Protein AF-A0A8M1KQC7-F1 (afdb_monomer_lite)

Radius of gyration: 24.07 Å; chains: 1; bounding box: 41×81×58 Å

Sequence (284 aa):
MQDDYISLISNKGDGKELQTRCVYSGYPFKQWLVCKESAVELKRTDVTHQYLSFVYDRCQHTGLLLSHSEEEGALLSVFTIQKDGLSNKTKSSSRRMLFRPNGIFLGDNHVILYGAEVWSSSDRGFTFRQIFSLQGEVVTDVLSCNYNAMLVLLTDQGSIYLMKTGLERFARLNETLNSKTFLLFDHMGILMAVELDSTKPSSLRYRIISVNKLIQEHDIAFKRSIALQYYTTEYVLLHEFVPDIEVSSSFRFHPHHVGKIFSLRRHPGASPCSLKDRRACAGK

Foldseek 3Di:
DDWDKDKDWDWDDDDQVTDIWMWMATPVRPDIATLDDDPVVVVVDPFDWGWQEWDADPVQQKIWTWIATQVQGIKIWIFHADPRYTDPDIQIAPDGDNDHFNYWDDDPQWIWTWWQWIWIDSHRHNYIDTLDGHDPWTFNDWDADPQQQKIWTAIPQQWIKIDHPPDSFIWTFQDGDDNQWDWDADPNRFIKIKGQDPVHNPDIDIDTDPCVVGTDPRDPDAPADWDWADPDPFWIFTDHDDDPVPDPDDDPDDPVNRDDTDGDDPDVPDDDPDPPDPDDDDDD

Structure (mmCIF, N/CA/C/O backbone):
data_AF-A0A8M1KQC7-F1
#
_entry.id   AF-A0A8M1KQC7-F1
#
loop_
_atom_site.group_PDB
_atom_site.id
_atom_site.type_symbol
_atom_site.label_atom_id
_atom_site.label_alt_id
_atom_site.label_comp_id
_atom_site.label_asym_id
_atom_site.label_entity_id
_atom_site.label_seq_id
_atom_site.pdbx_PDB_ins_code
_atom_site.Cartn_x
_atom_site.Cartn_y
_atom_site.Cartn_z
_atom_site.occupancy
_atom_site.B_iso_or_equiv
_atom_site.auth_seq_id
_atom_site.auth_comp_id
_atom_site.auth_asym_id
_atom_site.auth_atom_id
_atom_site.pdbx_PDB_model_num
ATOM 1 N N . MET A 1 1 ? 24.278 1.384 -0.085 1.00 43.41 1 MET A N 1
ATOM 2 C CA . MET A 1 1 ? 23.529 2.266 0.830 1.00 43.41 1 MET A CA 1
ATOM 3 C C . MET A 1 1 ? 22.108 2.377 0.307 1.00 43.41 1 MET A C 1
ATOM 5 O O . MET A 1 1 ? 21.908 2.392 -0.906 1.00 43.41 1 MET A O 1
ATOM 9 N N . GLN A 1 2 ? 21.133 2.266 1.200 1.00 52.88 2 GLN A N 1
ATOM 10 C CA . GLN A 1 2 ? 19.715 2.399 0.898 1.00 52.88 2 GLN A CA 1
ATOM 11 C C . GLN A 1 2 ? 19.387 3.859 1.194 1.00 52.88 2 GLN A C 1
ATOM 13 O O . GLN A 1 2 ? 19.419 4.258 2.350 1.00 52.88 2 GLN A O 1
ATOM 18 N N . ASP A 1 3 ? 19.247 4.674 0.151 1.00 66.81 3 ASP A N 1
ATOM 19 C CA . ASP A 1 3 ? 18.869 6.071 0.332 1.00 66.81 3 ASP A CA 1
ATOM 20 C C . ASP A 1 3 ? 17.367 6.106 0.612 1.00 66.81 3 ASP A C 1
ATOM 22 O O . ASP A 1 3 ? 16.571 5.649 -0.214 1.00 66.81 3 ASP A O 1
ATOM 26 N N . ASP A 1 4 ? 16.996 6.589 1.793 1.00 80.88 4 ASP A N 1
ATOM 27 C CA . ASP A 1 4 ? 15.601 6.728 2.198 1.00 80.88 4 ASP A CA 1
ATOM 28 C C . ASP A 1 4 ? 14.952 7.905 1.470 1.00 80.88 4 ASP A C 1
ATOM 30 O O . ASP A 1 4 ? 15.592 8.925 1.215 1.00 80.88 4 ASP A O 1
ATOM 34 N N . TYR A 1 5 ? 13.666 7.791 1.156 1.00 88.50 5 TYR A N 1
ATOM 35 C CA . TYR A 1 5 ? 12.891 8.873 0.555 1.00 88.50 5 TYR A CA 1
ATOM 36 C C . TYR A 1 5 ? 11.675 9.170 1.416 1.00 88.50 5 TYR A C 1
ATOM 38 O O . TYR A 1 5 ? 11.033 8.264 1.941 1.00 88.50 5 TYR A O 1
ATOM 46 N N . ILE A 1 6 ? 11.346 10.452 1.527 1.00 91.06 6 ILE A N 1
ATOM 47 C CA . ILE A 1 6 ? 10.145 10.927 2.203 1.00 91.06 6 ILE A CA 1
ATOM 48 C C . ILE A 1 6 ? 9.332 11.789 1.249 1.00 91.06 6 ILE A C 1
ATOM 50 O O . ILE A 1 6 ? 9.884 12.568 0.470 1.00 91.06 6 ILE A O 1
ATOM 54 N N . SER A 1 7 ? 8.013 11.671 1.338 1.00 92.19 7 SER A N 1
ATOM 55 C CA . SER A 1 7 ? 7.069 12.572 0.687 1.00 92.19 7 SER A CA 1
ATOM 56 C C . SER A 1 7 ? 6.153 13.213 1.717 1.00 92.19 7 SER A C 1
ATOM 58 O O . SER A 1 7 ? 5.721 12.550 2.658 1.00 92.19 7 SER A O 1
ATOM 60 N N . LEU A 1 8 ? 5.814 14.478 1.508 1.00 91.75 8 LEU A N 1
ATOM 61 C CA . LEU A 1 8 ? 4.857 15.226 2.309 1.00 91.75 8 LEU A CA 1
ATOM 62 C C . LEU A 1 8 ? 3.728 15.696 1.405 1.00 91.75 8 LEU A C 1
ATOM 64 O O . LEU A 1 8 ? 3.974 16.346 0.388 1.00 91.75 8 LEU A O 1
ATOM 68 N N . ILE A 1 9 ? 2.496 15.394 1.803 1.00 91.31 9 ILE A N 1
ATOM 69 C CA . ILE A 1 9 ? 1.286 15.795 1.090 1.00 91.31 9 ILE A CA 1
ATOM 70 C C . ILE A 1 9 ? 0.451 16.686 2.003 1.00 91.31 9 ILE A C 1
ATOM 72 O O . ILE A 1 9 ? 0.232 16.376 3.171 1.00 91.31 9 ILE A O 1
ATOM 76 N N . SER A 1 10 ? -0.024 17.803 1.460 1.00 89.12 10 SER A N 1
ATOM 77 C CA . SER A 1 10 ? -0.946 18.714 2.129 1.00 89.12 10 SER A CA 1
ATOM 78 C C . SER A 1 10 ? -2.154 18.941 1.236 1.00 89.12 10 SER A C 1
ATOM 80 O O . SER A 1 10 ? -2.010 19.376 0.095 1.00 89.12 10 SER A O 1
ATOM 82 N N . ASN A 1 11 ? -3.332 18.656 1.778 1.00 86.12 11 ASN A N 1
ATOM 83 C CA . ASN A 1 11 ? -4.622 18.937 1.165 1.00 86.12 11 ASN A CA 1
ATOM 84 C C . ASN A 1 11 ? -5.332 19.982 2.036 1.00 86.12 11 ASN A C 1
ATOM 86 O O . ASN A 1 11 ? -5.404 19.804 3.253 1.00 86.12 11 ASN A O 1
ATOM 90 N N . LYS A 1 12 ? -5.802 21.080 1.440 1.00 83.88 12 LYS A N 1
ATOM 91 C CA . LYS A 1 12 ? -6.539 22.151 2.127 1.00 83.88 12 LYS A CA 1
ATOM 92 C C . LYS A 1 12 ? -7.815 22.488 1.368 1.00 83.88 12 LYS A C 1
ATOM 94 O O . LYS A 1 12 ? -7.744 22.689 0.162 1.00 83.88 12 LYS A O 1
ATOM 99 N N . GLY A 1 13 ? -8.922 22.645 2.089 1.00 79.50 13 GLY A N 1
ATOM 100 C CA . GLY A 1 13 ? -10.235 22.896 1.489 1.00 79.50 13 GLY A CA 1
ATOM 101 C C . GLY A 1 13 ? -10.852 21.636 0.884 1.00 79.50 13 GLY A C 1
ATOM 102 O O . GLY A 1 13 ? -10.199 20.595 0.832 1.00 79.50 13 GLY A O 1
ATOM 103 N N . ASP A 1 14 ? -12.089 21.767 0.406 1.00 70.25 14 ASP A N 1
ATOM 104 C CA . ASP A 1 14 ? -12.901 20.663 -0.111 1.00 70.25 14 ASP A CA 1
ATOM 105 C C . ASP A 1 14 ? -13.503 21.010 -1.486 1.00 70.25 14 ASP A C 1
ATOM 107 O O . ASP A 1 14 ? -13.700 22.179 -1.837 1.00 70.25 14 ASP A O 1
ATOM 111 N N . GLY A 1 15 ? -13.804 19.983 -2.286 1.00 70.25 15 GLY A N 1
ATOM 112 C CA . GLY A 1 15 ? -14.456 20.136 -3.589 1.00 70.25 15 GLY A CA 1
ATOM 113 C C . GLY A 1 15 ? -13.677 21.036 -4.556 1.00 70.25 15 GLY A C 1
ATOM 114 O O . GLY A 1 15 ? -12.533 20.748 -4.901 1.00 70.25 15 GLY A O 1
ATOM 115 N N . LYS A 1 16 ? -14.303 22.131 -5.007 1.00 67.75 16 LYS A N 1
ATOM 116 C CA . LYS A 1 16 ? -13.717 23.078 -5.977 1.00 67.75 16 LYS A CA 1
ATOM 117 C C . LYS A 1 16 ? -12.671 24.024 -5.377 1.00 67.75 16 LYS A C 1
ATOM 119 O O . LYS A 1 16 ? -11.920 24.637 -6.127 1.00 67.75 16 LYS A O 1
ATOM 124 N N . GLU A 1 17 ? -12.608 24.146 -4.051 1.00 71.00 17 GLU A N 1
ATOM 125 C CA . GLU A 1 17 ? -11.602 24.965 -3.356 1.00 71.00 17 GLU A CA 1
ATOM 126 C C . GLU A 1 17 ? -10.382 24.145 -2.908 1.00 71.00 17 GLU A C 1
ATOM 128 O O . GLU A 1 17 ? -9.486 24.667 -2.240 1.00 71.00 17 GLU A O 1
ATOM 133 N N . LEU A 1 18 ? -10.331 22.863 -3.283 1.00 77.56 18 LEU A N 1
ATOM 134 C CA . LEU A 1 18 ? -9.266 21.953 -2.896 1.00 77.56 18 LEU A CA 1
ATOM 135 C C . LEU A 1 18 ? -7.907 22.420 -3.439 1.00 77.56 18 LEU A C 1
ATOM 137 O O . LEU A 1 18 ? -7.643 22.439 -4.642 1.00 77.56 18 LEU A O 1
ATOM 141 N N . GLN A 1 19 ? -7.001 22.739 -2.521 1.00 80.06 19 GLN A N 1
ATOM 142 C CA . GLN A 1 19 ? -5.600 23.011 -2.796 1.00 80.06 19 GLN A CA 1
ATOM 143 C C . GLN A 1 19 ? -4.742 21.856 -2.308 1.00 80.06 19 GLN A C 1
ATOM 145 O O . GLN A 1 19 ? -4.598 21.620 -1.106 1.00 80.06 19 GLN A O 1
ATOM 150 N N . THR A 1 20 ? -4.097 21.187 -3.255 1.00 83.19 20 THR A N 1
ATOM 151 C CA . THR A 1 20 ? -3.212 20.068 -2.967 1.00 83.19 20 THR A CA 1
ATOM 152 C C . THR A 1 20 ? -1.763 20.407 -3.298 1.00 83.19 20 THR A C 1
ATOM 154 O O . THR A 1 20 ? -1.445 20.938 -4.363 1.00 83.19 20 THR A O 1
ATOM 157 N N . ARG A 1 21 ? -0.853 20.063 -2.384 1.00 87.50 21 ARG A N 1
ATOM 158 C CA . ARG A 1 21 ? 0.598 20.173 -2.556 1.00 87.50 21 ARG A CA 1
ATOM 159 C C . ARG A 1 21 ? 1.258 18.855 -2.195 1.00 87.50 21 ARG A C 1
ATOM 161 O O . ARG A 1 21 ? 0.874 18.224 -1.217 1.00 87.50 21 ARG A O 1
ATOM 168 N N . CYS A 1 22 ? 2.274 18.474 -2.958 1.00 89.69 22 CYS A N 1
ATOM 169 C CA . CYS A 1 22 ? 3.137 17.352 -2.618 1.00 89.69 22 CYS A CA 1
ATOM 170 C C . CYS A 1 22 ? 4.586 17.717 -2.896 1.00 89.69 22 CYS A C 1
ATOM 172 O O . CYS A 1 22 ? 4.899 18.253 -3.963 1.00 89.69 22 CYS A O 1
ATOM 174 N N . VAL A 1 23 ? 5.452 17.405 -1.939 1.00 91.88 23 VAL A N 1
ATOM 175 C CA . VAL A 1 23 ? 6.903 17.494 -2.086 1.00 91.88 23 VAL A CA 1
ATOM 176 C C . VAL A 1 23 ? 7.555 16.191 -1.649 1.00 91.88 23 VAL A C 1
ATOM 178 O O . VAL A 1 23 ? 7.028 15.499 -0.783 1.00 91.88 23 VAL A O 1
ATOM 181 N N . TYR A 1 24 ? 8.703 15.861 -2.224 1.00 92.06 24 TYR A N 1
ATOM 182 C CA . TYR A 1 24 ? 9.491 14.697 -1.851 1.00 92.06 24 TYR A CA 1
ATOM 183 C C . TYR A 1 24 ? 10.974 15.041 -1.758 1.00 92.06 24 TYR A C 1
ATOM 185 O O . TYR A 1 24 ? 11.446 16.018 -2.344 1.00 92.06 24 TYR A O 1
ATOM 193 N N . SER A 1 25 ? 11.710 14.243 -0.993 1.00 90.94 25 SER A N 1
ATOM 194 C CA . SER A 1 25 ? 13.148 14.395 -0.819 1.00 90.94 25 SER A CA 1
ATOM 195 C C . SER A 1 25 ? 13.799 13.045 -0.544 1.00 90.94 25 SER A C 1
ATOM 197 O O . SER A 1 25 ? 13.227 12.207 0.152 1.00 90.94 25 SER A O 1
ATOM 199 N N . GLY A 1 26 ? 14.990 12.838 -1.101 1.00 89.62 26 GLY A N 1
ATOM 200 C CA . GLY A 1 26 ? 15.841 11.691 -0.789 1.00 89.62 26 GLY A CA 1
ATOM 201 C C . GLY A 1 26 ? 16.871 12.046 0.276 1.00 89.62 26 GLY A C 1
ATOM 202 O O . GLY A 1 26 ? 17.298 13.201 0.366 1.00 89.62 26 GLY A O 1
ATOM 203 N N . TYR A 1 27 ? 17.291 11.063 1.068 1.00 86.88 27 TYR A N 1
ATOM 204 C CA . TYR A 1 27 ? 18.356 11.189 2.057 1.00 86.88 27 TYR A CA 1
ATOM 205 C C . TYR A 1 27 ? 19.606 11.811 1.407 1.00 86.88 27 TYR A C 1
ATOM 207 O O . TYR A 1 27 ? 19.981 11.415 0.302 1.00 86.88 27 TYR A O 1
ATOM 215 N N . PRO A 1 28 ? 20.268 12.801 2.036 1.00 91.31 28 PRO A N 1
ATOM 216 C CA . PRO A 1 28 ? 20.096 13.295 3.409 1.00 91.31 28 PRO A CA 1
ATOM 217 C C . PRO A 1 28 ? 19.067 14.433 3.568 1.00 91.31 28 PRO A C 1
ATOM 219 O O . PRO A 1 28 ? 19.218 15.286 4.438 1.00 91.31 28 PRO A O 1
ATOM 222 N N . PHE A 1 29 ? 18.043 14.487 2.718 1.00 91.19 29 PHE A N 1
ATOM 223 C CA . PHE A 1 29 ? 16.918 15.429 2.781 1.00 91.19 29 PHE A CA 1
ATOM 224 C C . PHE A 1 29 ? 17.298 16.909 2.618 1.00 91.19 29 PHE A C 1
ATOM 226 O O . PHE A 1 29 ? 16.699 17.804 3.214 1.00 91.19 29 PHE A O 1
ATOM 233 N N . LYS A 1 30 ? 18.321 17.179 1.798 1.00 89.56 30 LYS A N 1
ATOM 234 C CA . LYS A 1 30 ? 18.831 18.542 1.553 1.00 89.56 30 LYS A CA 1
ATOM 235 C C . LYS A 1 30 ? 18.057 19.310 0.484 1.00 89.56 30 LYS A C 1
ATOM 237 O O . LYS A 1 30 ? 18.063 20.536 0.502 1.00 89.56 30 LYS A O 1
ATOM 242 N N . GLN A 1 31 ? 17.422 18.606 -0.450 1.00 89.25 31 GLN A N 1
ATOM 243 C CA . GLN A 1 31 ? 16.714 19.205 -1.578 1.00 89.25 31 GLN A CA 1
ATOM 244 C C . GLN A 1 31 ? 15.297 18.649 -1.653 1.00 89.25 31 GLN A C 1
ATOM 246 O O . GLN A 1 31 ? 15.105 17.435 -1.702 1.00 89.25 31 GLN A O 1
ATOM 251 N N . TRP A 1 32 ? 14.316 19.546 -1.671 1.00 90.25 32 TRP A N 1
ATOM 252 C CA . TRP A 1 32 ? 12.902 19.205 -1.778 1.00 90.25 32 TRP A CA 1
ATOM 253 C C . TRP A 1 32 ? 12.410 19.488 -3.192 1.00 90.25 32 TRP A C 1
ATOM 255 O O . TRP A 1 32 ? 12.616 20.579 -3.720 1.00 90.25 32 TRP A O 1
ATOM 265 N N . LEU A 1 33 ? 11.765 18.494 -3.793 1.00 89.25 33 LEU A N 1
ATOM 266 C CA . LEU A 1 33 ? 11.240 18.530 -5.154 1.00 89.25 33 LEU A CA 1
ATOM 267 C C . LEU A 1 33 ? 9.717 18.405 -5.110 1.00 89.25 33 LEU A C 1
ATOM 269 O O . LEU A 1 33 ? 9.171 17.778 -4.207 1.00 89.25 33 LEU A O 1
ATOM 273 N N . VAL A 1 34 ? 9.010 18.995 -6.071 1.00 88.06 34 VAL A N 1
ATOM 274 C CA . VAL A 1 34 ? 7.540 18.913 -6.142 1.00 88.06 34 VAL A CA 1
ATOM 275 C C . VAL A 1 34 ? 7.135 17.594 -6.803 1.00 88.06 34 VAL A C 1
ATOM 277 O O . VAL A 1 34 ? 7.731 17.213 -7.806 1.00 88.06 34 VAL A O 1
ATOM 280 N N . CYS A 1 35 ? 6.111 16.908 -6.281 1.00 84.88 35 CYS A N 1
ATOM 281 C CA . CYS A 1 35 ? 5.653 15.605 -6.798 1.00 84.88 35 CYS A CA 1
ATOM 282 C C . CYS A 1 35 ? 4.809 15.680 -8.088 1.00 84.88 35 CYS A C 1
ATOM 284 O O . CYS A 1 35 ? 4.242 14.677 -8.517 1.00 84.88 35 CYS A O 1
ATOM 286 N N . LYS A 1 36 ? 4.680 16.867 -8.683 1.00 73.19 36 LYS A N 1
ATOM 287 C CA . LYS A 1 36 ? 4.040 17.107 -9.978 1.00 73.19 36 LYS A CA 1
ATOM 288 C C . LYS A 1 36 ? 4.610 18.393 -10.567 1.00 73.19 36 LYS A C 1
ATOM 290 O O . LYS A 1 36 ? 4.784 19.371 -9.839 1.00 73.19 36 LYS A O 1
ATOM 295 N N . GLU A 1 37 ? 4.897 18.401 -11.861 1.00 60.56 37 GLU A N 1
ATOM 296 C CA . GLU A 1 37 ? 5.401 19.592 -12.541 1.00 60.56 37 GLU A CA 1
ATOM 297 C C . GLU A 1 37 ? 4.236 20.535 -12.930 1.00 60.56 37 GLU A C 1
ATOM 299 O O . GLU A 1 37 ? 3.200 20.098 -13.419 1.00 60.56 37 GLU A O 1
ATOM 304 N N . SER A 1 38 ? 4.430 21.840 -12.693 1.00 45.88 38 SER A N 1
ATOM 305 C CA . SER A 1 38 ? 3.684 22.995 -13.228 1.00 45.88 38 SER A CA 1
ATOM 306 C C . SER A 1 38 ? 2.181 23.189 -12.907 1.00 45.88 38 SER A C 1
ATOM 308 O O . SER A 1 38 ? 1.295 22.406 -13.246 1.00 45.88 38 SER A O 1
ATOM 310 N N . ALA A 1 39 ? 1.863 24.390 -12.403 1.00 41.97 39 ALA A N 1
ATOM 311 C CA . ALA A 1 39 ? 0.508 24.947 -12.287 1.00 41.97 39 ALA A CA 1
ATOM 312 C C . ALA A 1 39 ? -0.261 25.050 -13.626 1.00 41.97 39 ALA A C 1
ATOM 314 O O . ALA A 1 39 ? -1.458 25.328 -13.622 1.00 41.97 39 ALA A O 1
ATOM 315 N N . VAL A 1 40 ? 0.404 24.840 -14.768 1.00 39.12 40 VAL A N 1
ATOM 316 C CA . VAL A 1 40 ? -0.206 24.868 -16.108 1.00 39.12 40 VAL A CA 1
ATOM 317 C C . VAL A 1 40 ? -0.964 23.572 -16.417 1.00 39.12 40 VAL A C 1
ATOM 319 O O . VAL A 1 40 ? -2.006 23.631 -17.062 1.00 39.12 40 VAL A O 1
ATOM 322 N N . GLU A 1 41 ? -0.521 22.415 -15.915 1.00 46.75 41 GLU A N 1
ATOM 323 C CA . GLU A 1 41 ? -1.275 21.157 -16.062 1.00 46.75 41 GLU A CA 1
ATOM 324 C C . GLU A 1 41 ? -2.416 21.040 -15.050 1.00 46.75 41 GLU A C 1
ATOM 326 O O . GLU A 1 41 ? -3.455 20.466 -15.361 1.00 46.75 41 GLU A O 1
ATOM 331 N N . LEU A 1 42 ? -2.277 21.667 -13.877 1.00 46.25 42 LEU A N 1
ATOM 332 C CA . LEU A 1 42 ? -3.368 21.827 -12.905 1.00 46.25 42 LEU A CA 1
ATOM 333 C C . LEU A 1 42 ? -4.548 22.648 -13.455 1.00 46.25 42 LEU A C 1
ATOM 335 O O . LEU A 1 42 ? -5.652 22.533 -12.942 1.00 46.25 42 LEU A O 1
ATOM 339 N N . LYS A 1 43 ? -4.324 23.455 -14.501 1.00 43.00 43 LYS A N 1
ATOM 340 C CA . LYS A 1 43 ? -5.355 24.258 -15.179 1.00 43.00 43 LYS A CA 1
ATOM 341 C C . LYS A 1 43 ? -6.017 23.556 -16.370 1.00 43.00 43 LYS A C 1
ATOM 343 O O . LYS A 1 43 ? -6.908 24.142 -16.973 1.00 43.00 43 LYS A O 1
ATOM 348 N N . ARG A 1 44 ? -5.556 22.363 -16.767 1.00 46.16 44 ARG A N 1
ATOM 349 C CA . ARG A 1 44 ? -6.045 21.669 -17.976 1.00 46.16 44 ARG A CA 1
ATOM 350 C C . ARG A 1 44 ? -7.204 20.710 -17.732 1.00 46.16 44 ARG A C 1
ATOM 352 O O . ARG A 1 44 ? -7.836 20.296 -18.696 1.00 46.16 44 ARG A O 1
ATOM 359 N N . THR A 1 45 ? -7.473 20.361 -16.484 1.00 54.06 45 THR A N 1
ATOM 360 C CA . THR A 1 45 ? -8.581 19.487 -16.103 1.00 54.06 45 THR A CA 1
ATOM 361 C C . THR A 1 45 ? -9.563 20.285 -15.260 1.00 54.06 45 THR A C 1
ATOM 363 O O . THR A 1 45 ? -9.178 20.790 -14.209 1.00 54.06 45 THR A O 1
ATOM 366 N N . ASP A 1 46 ? -10.824 20.370 -15.692 1.00 60.34 46 ASP A N 1
ATOM 367 C CA . ASP A 1 46 ? -11.914 20.962 -14.894 1.00 60.34 46 ASP A CA 1
ATOM 368 C C . ASP A 1 46 ? -12.120 20.219 -13.556 1.00 60.34 46 ASP A C 1
ATOM 370 O O . ASP A 1 46 ? -12.695 20.755 -12.608 1.00 60.34 46 ASP A O 1
ATOM 374 N N . VAL A 1 47 ? -11.593 18.992 -13.466 1.00 68.38 47 VAL A N 1
ATOM 375 C CA . VAL A 1 47 ? -11.662 18.119 -12.297 1.00 68.38 47 VAL A CA 1
ATOM 376 C C . VAL A 1 47 ? -10.432 18.288 -11.404 1.00 68.38 47 VAL A C 1
ATOM 378 O O . VAL A 1 47 ? -9.296 17.981 -11.784 1.00 68.38 47 VAL A O 1
ATOM 381 N N . THR A 1 48 ? -10.669 18.719 -10.165 1.00 76.44 48 THR A N 1
ATOM 382 C CA . THR A 1 48 ? -9.621 18.849 -9.146 1.00 76.44 48 THR A CA 1
ATOM 383 C C . THR A 1 48 ? -9.398 17.508 -8.451 1.00 76.44 48 THR A C 1
ATOM 385 O O . THR A 1 48 ? -10.333 16.908 -7.926 1.00 76.44 48 THR A O 1
ATOM 388 N N . HIS A 1 49 ? -8.151 17.035 -8.443 1.00 81.62 49 HIS A N 1
ATOM 389 C CA . HIS A 1 49 ? -7.772 15.775 -7.807 1.00 81.62 49 HIS A CA 1
ATOM 390 C C . HIS A 1 49 ? -7.012 16.013 -6.500 1.00 81.62 49 HIS A C 1
ATOM 392 O O . HIS A 1 49 ? -6.029 16.754 -6.466 1.00 81.62 49 HIS A O 1
ATOM 398 N N . GLN A 1 50 ? -7.417 15.310 -5.447 1.00 88.38 50 GLN A N 1
ATOM 399 C CA . GLN A 1 50 ? -6.712 15.232 -4.176 1.00 88.38 50 GLN A CA 1
ATOM 400 C C . GLN A 1 50 ? -5.529 14.273 -4.279 1.00 88.38 50 GLN A C 1
ATOM 402 O O . GLN A 1 50 ? -5.699 13.147 -4.736 1.00 88.38 50 GLN A O 1
ATOM 407 N N . TYR A 1 51 ? -4.341 14.666 -3.820 1.00 89.75 51 TYR A N 1
ATOM 408 C CA . TYR A 1 51 ? -3.202 13.745 -3.738 1.00 89.75 51 TYR A CA 1
ATOM 409 C C . TYR A 1 51 ? -3.305 12.939 -2.452 1.00 89.75 51 TYR A C 1
ATOM 411 O O . TYR A 1 51 ? -3.585 13.484 -1.381 1.00 89.75 51 TYR A O 1
ATOM 419 N N . LEU A 1 52 ? -3.082 11.638 -2.580 1.00 90.56 52 LEU A N 1
ATOM 420 C CA . LEU A 1 52 ? -3.242 10.676 -1.498 1.00 90.56 52 LEU A CA 1
ATOM 421 C C . LEU A 1 52 ? -1.892 10.121 -1.050 1.00 90.56 52 LEU A C 1
ATOM 423 O O . LEU A 1 52 ? -1.623 10.039 0.141 1.00 90.56 52 LEU A O 1
ATOM 427 N N . SER A 1 53 ? -1.021 9.776 -1.999 1.00 91.44 53 SER A N 1
ATOM 428 C CA . SER A 1 53 ? 0.290 9.191 -1.716 1.00 91.44 53 SER A CA 1
ATOM 429 C C . SER A 1 53 ? 1.261 9.466 -2.862 1.00 91.44 53 SER A C 1
ATOM 431 O O . SER A 1 53 ? 0.844 9.584 -4.016 1.00 91.44 53 SER A O 1
ATOM 433 N N . PHE A 1 54 ? 2.551 9.572 -2.546 1.00 91.69 54 PHE A N 1
ATOM 434 C CA . PHE A 1 54 ? 3.622 9.624 -3.532 1.00 91.69 54 PHE A CA 1
ATOM 435 C C . PHE A 1 54 ? 4.729 8.652 -3.137 1.00 91.69 54 PHE A C 1
ATOM 437 O O . PHE A 1 54 ? 5.225 8.699 -2.014 1.00 91.69 54 PHE A O 1
ATOM 444 N N . VAL A 1 55 ? 5.134 7.788 -4.065 1.00 90.50 55 VAL A N 1
ATOM 445 C CA . VAL A 1 55 ? 6.192 6.799 -3.837 1.00 90.50 55 VAL A CA 1
ATOM 446 C C . VAL A 1 55 ? 7.269 6.935 -4.903 1.00 90.50 55 VAL A C 1
ATOM 448 O O . VAL A 1 55 ? 6.977 7.094 -6.086 1.00 90.50 55 VAL A O 1
ATOM 451 N N . TYR A 1 56 ? 8.526 6.855 -4.478 1.00 88.62 56 TYR A N 1
ATOM 452 C CA . TYR A 1 56 ? 9.681 6.835 -5.365 1.00 88.62 56 TYR A CA 1
ATOM 453 C C . TYR A 1 56 ? 10.135 5.392 -5.627 1.00 88.62 56 TYR A C 1
ATOM 455 O O . TYR A 1 56 ? 10.606 4.710 -4.717 1.00 88.62 56 TYR A O 1
ATOM 463 N N . ASP A 1 57 ? 10.025 4.932 -6.875 1.00 85.62 57 ASP A N 1
ATOM 464 C CA . ASP A 1 57 ? 10.623 3.674 -7.332 1.00 85.62 57 ASP A CA 1
ATOM 465 C C . ASP A 1 57 ? 12.083 3.923 -7.726 1.00 85.62 57 ASP A C 1
ATOM 467 O O . ASP A 1 57 ? 12.390 4.406 -8.823 1.00 85.62 57 ASP A O 1
ATOM 471 N N . ARG A 1 58 ? 12.997 3.547 -6.828 1.00 79.88 58 ARG A N 1
ATOM 472 C CA . ARG A 1 58 ? 14.445 3.647 -7.046 1.00 79.88 58 ARG A CA 1
ATOM 473 C C . ARG A 1 58 ? 14.936 2.767 -8.188 1.00 79.88 58 ARG A C 1
ATOM 475 O O . ARG A 1 58 ? 15.876 3.146 -8.880 1.00 79.88 58 ARG A O 1
ATOM 482 N N . CYS A 1 59 ? 14.349 1.589 -8.367 1.00 78.88 59 CYS A N 1
ATOM 483 C CA . CYS A 1 59 ? 14.818 0.614 -9.347 1.00 78.88 59 CYS A CA 1
ATOM 484 C C . CYS A 1 59 ? 14.613 1.114 -10.778 1.00 78.88 59 CYS A C 1
ATOM 486 O O . CYS A 1 59 ? 15.382 0.752 -11.664 1.00 78.88 59 CYS A O 1
ATOM 488 N N . GLN A 1 60 ? 13.590 1.939 -11.002 1.00 78.56 60 GLN A N 1
ATOM 489 C CA . GLN A 1 60 ? 13.285 2.519 -12.315 1.00 78.56 60 GLN A CA 1
ATOM 490 C C . GLN A 1 60 ? 13.528 4.022 -12.392 1.00 78.56 60 GLN A C 1
ATOM 492 O O . GLN A 1 60 ? 13.402 4.596 -13.470 1.00 78.56 60 GLN A O 1
ATOM 497 N N . HIS A 1 61 ? 13.865 4.656 -11.269 1.00 83.75 61 HIS A N 1
ATOM 498 C CA . HIS A 1 61 ? 13.984 6.105 -11.166 1.00 83.75 61 HIS A CA 1
ATOM 499 C C . HIS A 1 61 ? 12.679 6.808 -11.588 1.00 83.75 61 HIS A C 1
ATOM 501 O O . HIS A 1 61 ? 12.663 7.709 -12.431 1.00 83.75 61 HIS A O 1
ATOM 507 N N . THR A 1 62 ? 11.557 6.356 -11.016 1.00 85.62 62 THR A N 1
ATOM 508 C CA . THR A 1 62 ? 10.216 6.883 -11.318 1.00 85.62 62 THR A CA 1
ATOM 509 C C . THR A 1 62 ? 9.470 7.318 -10.061 1.00 85.62 62 THR A C 1
ATOM 511 O O . THR A 1 62 ? 9.680 6.771 -8.981 1.00 85.62 62 THR A O 1
ATOM 514 N N . GLY A 1 63 ? 8.609 8.325 -10.199 1.00 87.31 63 GLY A N 1
ATOM 515 C CA . GLY A 1 63 ? 7.681 8.773 -9.165 1.00 87.31 63 GLY A CA 1
ATOM 516 C C . GLY A 1 63 ? 6.269 8.281 -9.460 1.00 87.31 63 GLY A C 1
ATOM 517 O O . GLY A 1 63 ? 5.799 8.398 -10.592 1.00 87.31 63 GLY A O 1
ATOM 518 N N . LEU A 1 64 ? 5.596 7.751 -8.446 1.00 88.12 64 LEU A N 1
ATOM 519 C CA . LEU A 1 64 ? 4.231 7.236 -8.504 1.00 88.12 64 LEU A CA 1
ATOM 520 C C . LEU A 1 64 ? 3.336 8.135 -7.651 1.00 88.12 64 LEU A C 1
ATOM 522 O O . LEU A 1 64 ? 3.455 8.121 -6.429 1.00 88.12 64 LEU A O 1
ATOM 526 N N . LEU A 1 65 ? 2.453 8.915 -8.275 1.00 89.62 65 LEU A N 1
ATOM 527 C CA . LEU A 1 65 ? 1.504 9.793 -7.587 1.00 89.62 65 LEU A CA 1
ATOM 528 C C . LEU A 1 65 ? 0.098 9.193 -7.624 1.00 89.62 65 LEU A C 1
ATOM 530 O O . LEU A 1 65 ? -0.500 9.088 -8.698 1.00 89.62 65 LEU A O 1
ATOM 534 N N . LEU A 1 66 ? -0.435 8.859 -6.450 1.00 89.88 66 LEU A N 1
ATOM 535 C CA . LEU A 1 66 ? -1.838 8.509 -6.269 1.00 89.88 66 LEU A CA 1
ATOM 536 C C . LEU A 1 66 ? -2.666 9.770 -6.076 1.00 89.88 66 LEU A C 1
ATOM 538 O O . LEU A 1 66 ? -2.402 10.560 -5.162 1.00 89.88 66 LEU A O 1
ATOM 542 N N . SER A 1 67 ? -3.716 9.911 -6.868 1.00 88.94 67 SER A N 1
ATOM 543 C CA . SER A 1 67 ? -4.682 10.986 -6.701 1.00 88.94 67 SER A CA 1
ATOM 544 C C . SER A 1 67 ? -6.115 10.494 -6.832 1.00 88.94 67 SER A C 1
ATOM 546 O O . SER A 1 67 ? -6.344 9.451 -7.433 1.00 88.94 67 SER A O 1
ATOM 548 N N . HIS A 1 68 ? -7.073 11.234 -6.287 1.00 88.00 68 HIS A N 1
ATOM 549 C CA . HIS A 1 68 ? -8.492 10.893 -6.322 1.00 88.00 68 HIS A CA 1
ATOM 550 C C . HIS A 1 68 ? -9.354 12.130 -6.550 1.00 88.00 68 HIS A C 1
ATOM 552 O O . HIS A 1 68 ? -9.104 13.176 -5.952 1.00 88.00 68 HIS A O 1
ATOM 558 N N . SER A 1 69 ? -10.398 11.997 -7.357 1.00 86.06 69 SER A N 1
ATOM 559 C CA . SER A 1 69 ? -11.500 12.954 -7.438 1.00 86.06 69 SER A CA 1
ATOM 560 C C . SER A 1 69 ? -12.832 12.222 -7.300 1.00 86.06 69 SER A C 1
ATOM 562 O O . SER A 1 69 ? -12.935 11.049 -7.646 1.00 86.06 69 SER A O 1
ATOM 564 N N . GLU A 1 70 ? -13.862 12.911 -6.813 1.00 83.56 70 GLU A N 1
ATOM 565 C CA . GLU A 1 70 ? -15.211 12.329 -6.721 1.00 83.56 70 GLU A CA 1
ATOM 566 C C . GLU A 1 70 ? -15.811 12.032 -8.109 1.00 83.56 70 GLU A C 1
ATOM 568 O O . GLU A 1 70 ? -16.631 11.132 -8.256 1.00 83.56 70 GLU A O 1
ATOM 573 N N . GLU A 1 71 ? -15.392 12.771 -9.143 1.00 82.62 71 GLU A N 1
ATOM 574 C CA . GLU A 1 71 ? -15.932 12.639 -10.503 1.00 82.62 71 GLU A CA 1
ATOM 575 C C . GLU A 1 71 ? -15.220 11.558 -11.334 1.00 82.62 71 GLU A C 1
ATOM 577 O O . GLU A 1 71 ? -15.863 10.841 -12.105 1.00 82.62 71 GLU A O 1
ATOM 582 N N . GLU A 1 72 ? -13.896 11.423 -11.202 1.00 80.00 72 GLU A N 1
ATOM 583 C CA . GLU A 1 72 ? -13.096 10.499 -12.023 1.00 80.00 72 GLU A CA 1
ATOM 584 C C . GLU A 1 72 ? -12.541 9.297 -11.249 1.00 80.00 72 GLU A C 1
ATOM 586 O O . GLU A 1 72 ? -12.032 8.355 -11.866 1.00 80.00 72 GLU A O 1
ATOM 591 N N . GLY A 1 73 ? -12.695 9.288 -9.924 1.00 86.00 73 GLY A N 1
ATOM 592 C CA . GLY A 1 73 ? -12.177 8.254 -9.039 1.00 86.00 73 GLY A CA 1
ATOM 593 C C . GLY A 1 73 ? -10.670 8.376 -8.823 1.00 86.00 73 GLY A C 1
ATOM 594 O O . GLY A 1 73 ? -10.082 9.458 -8.915 1.00 86.00 73 GLY A O 1
ATOM 595 N N . ALA A 1 74 ? -10.031 7.254 -8.497 1.00 87.69 74 ALA A N 1
ATOM 596 C CA . ALA A 1 74 ? -8.598 7.189 -8.276 1.00 87.69 74 ALA A CA 1
ATOM 597 C C . ALA A 1 74 ? -7.803 7.030 -9.577 1.00 87.69 74 ALA A C 1
ATOM 599 O O . ALA A 1 74 ? -8.156 6.264 -10.479 1.00 87.69 74 ALA A O 1
ATOM 600 N N . LEU A 1 75 ? -6.678 7.737 -9.617 1.00 85.25 75 LEU A N 1
ATOM 601 C CA . LEU A 1 75 ? -5.748 7.819 -10.728 1.00 85.25 75 LEU A CA 1
ATOM 602 C C . LEU A 1 75 ? -4.326 7.607 -10.215 1.00 85.25 75 LEU A C 1
ATOM 604 O O . LEU A 1 75 ? -3.892 8.290 -9.282 1.00 85.25 75 LEU A O 1
ATOM 608 N N . LEU A 1 76 ? -3.582 6.712 -10.866 1.00 85.25 76 LEU A N 1
ATOM 609 C CA . LEU A 1 76 ? -2.141 6.602 -10.672 1.00 85.25 76 LEU A CA 1
ATOM 610 C C . LEU A 1 76 ? -1.412 7.292 -11.823 1.00 85.25 76 LEU A C 1
ATOM 612 O O . LEU A 1 76 ? -1.613 6.960 -12.993 1.00 85.25 76 LEU A O 1
ATOM 616 N N . SER A 1 77 ? -0.554 8.249 -11.485 1.00 85.31 77 SER A N 1
ATOM 617 C CA . SER A 1 77 ? 0.315 8.941 -12.437 1.00 85.31 77 SER A CA 1
ATOM 618 C C . SER A 1 77 ? 1.767 8.535 -12.217 1.00 85.31 77 SER A C 1
ATOM 620 O O . SER A 1 77 ? 2.287 8.642 -11.108 1.00 85.31 77 SER A O 1
ATOM 622 N N . VAL A 1 78 ? 2.420 8.080 -13.283 1.00 84.00 78 VAL A N 1
ATOM 623 C CA . VAL A 1 78 ? 3.817 7.642 -13.297 1.00 84.00 78 VAL A CA 1
ATOM 624 C C . VAL A 1 78 ? 4.659 8.681 -14.021 1.00 84.00 78 VAL A C 1
ATOM 626 O O . VAL A 1 78 ? 4.394 9.025 -15.176 1.00 84.00 78 VAL A O 1
ATOM 629 N N . PHE A 1 79 ? 5.702 9.145 -13.349 1.00 84.19 79 PHE A N 1
ATOM 630 C CA . PHE A 1 79 ? 6.616 10.173 -13.825 1.00 84.19 79 PHE A CA 1
ATOM 631 C C . PHE A 1 79 ? 8.032 9.611 -13.888 1.00 84.19 79 PHE A C 1
ATOM 633 O O . PHE A 1 79 ? 8.478 8.923 -12.973 1.00 84.19 79 PHE A O 1
ATOM 640 N N . THR A 1 80 ? 8.778 9.946 -14.937 1.00 84.31 80 THR A N 1
ATOM 641 C CA . THR A 1 80 ? 10.233 9.710 -14.942 1.00 84.31 80 THR A CA 1
ATOM 642 C C . THR A 1 80 ? 10.916 10.778 -14.098 1.00 84.31 80 THR A C 1
ATOM 644 O O . THR A 1 80 ? 10.518 11.937 -14.178 1.00 84.31 80 THR A O 1
ATOM 647 N N . ILE A 1 81 ? 11.932 10.428 -13.315 1.00 81.94 81 ILE A N 1
ATOM 648 C CA . ILE A 1 81 ? 12.682 11.410 -12.522 1.00 81.94 81 ILE A CA 1
ATOM 649 C C . ILE A 1 81 ? 13.925 11.861 -13.282 1.00 81.94 81 ILE A C 1
ATOM 651 O O . ILE A 1 81 ? 14.553 11.102 -14.017 1.00 81.94 81 ILE A O 1
ATOM 655 N N . GLN A 1 82 ? 14.214 13.149 -13.167 1.00 81.81 82 GLN A N 1
ATOM 656 C CA . GLN A 1 82 ? 15.339 13.844 -13.771 1.00 81.81 82 GLN A CA 1
ATOM 657 C C . GLN A 1 82 ? 16.099 14.602 -12.676 1.00 81.81 82 GLN A C 1
ATOM 659 O O . GLN A 1 82 ? 15.621 14.733 -11.549 1.00 81.81 82 GLN A O 1
ATOM 664 N N . LYS A 1 83 ? 17.291 15.122 -13.002 1.00 73.25 83 LYS A N 1
ATOM 665 C CA . LYS A 1 83 ? 18.152 15.836 -12.038 1.00 73.25 83 LYS A CA 1
ATOM 666 C C . LYS A 1 83 ? 17.435 16.964 -11.286 1.00 73.25 83 LYS A C 1
ATOM 668 O O . LYS A 1 83 ? 17.707 17.153 -10.106 1.00 73.25 83 LYS A O 1
ATOM 673 N N . ASP A 1 84 ? 16.517 17.659 -11.954 1.00 73.50 84 ASP A N 1
ATOM 674 C CA . ASP A 1 84 ? 15.861 18.857 -11.423 1.00 73.50 84 ASP A CA 1
ATOM 675 C C . ASP A 1 84 ? 14.412 18.616 -10.963 1.00 73.50 84 ASP A C 1
ATOM 677 O O . ASP A 1 84 ? 13.716 19.559 -10.587 1.00 73.50 84 ASP A O 1
ATOM 681 N N . GLY A 1 85 ? 13.934 17.366 -10.967 1.00 77.81 85 GLY A N 1
ATOM 682 C CA . GLY A 1 85 ? 12.556 17.051 -10.591 1.00 77.81 85 GLY A CA 1
ATOM 683 C C . GLY A 1 85 ? 11.933 15.922 -11.400 1.00 77.81 85 GLY A C 1
ATOM 684 O O . GLY A 1 85 ? 12.610 15.070 -11.968 1.00 77.81 85 GLY A O 1
ATOM 685 N N . LEU A 1 86 ? 10.604 15.893 -11.422 1.00 80.31 86 LEU A N 1
ATOM 686 C CA . LEU A 1 86 ? 9.851 14.961 -12.260 1.00 80.31 86 LEU A CA 1
ATOM 687 C C . LEU A 1 86 ? 9.844 15.452 -13.706 1.00 80.31 86 LEU A C 1
ATOM 689 O O . LEU A 1 86 ? 9.939 16.642 -13.959 1.00 80.31 86 LEU A O 1
ATOM 693 N N . SER A 1 87 ? 9.719 14.524 -14.645 1.00 75.88 87 SER A N 1
ATOM 694 C CA . SER A 1 87 ? 9.520 14.821 -16.056 1.00 75.88 87 SER A CA 1
ATOM 695 C C . SER A 1 87 ? 8.074 15.225 -16.340 1.00 75.88 87 SER A C 1
ATOM 697 O O . SER A 1 87 ? 7.153 14.538 -15.905 1.00 75.88 87 SER A O 1
ATOM 699 N N . ASN A 1 88 ? 7.890 16.211 -17.220 1.00 65.00 88 ASN A N 1
ATOM 700 C CA . ASN A 1 88 ? 6.603 16.541 -17.852 1.00 65.00 88 ASN A CA 1
ATOM 701 C C . ASN A 1 88 ? 5.920 15.371 -18.596 1.00 65.00 88 ASN A C 1
ATOM 703 O O . ASN A 1 88 ? 4.751 15.461 -18.958 1.00 65.00 88 ASN A O 1
ATOM 707 N N . LYS A 1 89 ? 6.626 14.269 -18.889 1.00 65.50 89 LYS A N 1
ATOM 708 C CA . LYS A 1 89 ? 6.018 13.094 -19.525 1.00 65.50 89 LYS A CA 1
ATOM 709 C C . LYS A 1 89 ? 5.423 12.176 -18.468 1.00 65.50 89 LYS A C 1
ATOM 711 O O . LYS A 1 89 ? 6.153 11.490 -17.751 1.00 65.50 89 LYS A O 1
ATOM 716 N N . THR A 1 90 ? 4.097 12.118 -18.444 1.00 70.12 90 THR A N 1
ATOM 717 C CA . THR A 1 90 ? 3.335 11.244 -17.555 1.00 70.12 90 THR A CA 1
ATOM 718 C C . THR A 1 90 ? 2.794 10.034 -18.309 1.00 70.12 90 THR A C 1
ATOM 720 O O . THR A 1 90 ? 2.376 10.120 -19.466 1.00 70.12 90 THR A O 1
ATOM 723 N N . LYS A 1 91 ? 2.813 8.873 -17.656 1.00 70.94 91 LYS A N 1
ATOM 724 C CA . LYS A 1 91 ? 1.995 7.720 -18.044 1.00 70.94 91 LYS A CA 1
ATOM 725 C C . LYS A 1 91 ? 0.980 7.500 -16.941 1.00 70.94 91 LYS A C 1
ATOM 727 O O . LYS A 1 91 ? 1.357 7.471 -15.775 1.00 70.94 91 LYS A O 1
ATOM 732 N N . SER A 1 92 ? -0.288 7.354 -17.294 1.00 65.88 92 SER A N 1
ATOM 733 C CA . SER A 1 92 ? -1.341 7.122 -16.312 1.00 65.88 92 SER A CA 1
ATOM 734 C C . SER A 1 92 ? -1.969 5.746 -16.485 1.00 65.88 92 SER A C 1
ATOM 736 O O . SER A 1 92 ? -1.950 5.182 -17.583 1.00 65.88 92 SER A O 1
ATOM 738 N N . SER A 1 93 ? -2.494 5.201 -15.389 1.00 60.91 93 SER A N 1
ATOM 739 C CA . SER A 1 93 ? -3.264 3.963 -15.402 1.00 60.91 93 SER A CA 1
ATOM 740 C C . SER A 1 93 ? -4.465 4.093 -16.339 1.00 60.91 93 SER A C 1
ATOM 742 O O . SER A 1 93 ? -5.232 5.049 -16.251 1.00 60.91 93 SER A O 1
ATOM 744 N N . SER A 1 94 ? -4.667 3.102 -17.205 1.00 57.12 94 SER A N 1
ATOM 745 C CA . SER A 1 94 ? -5.759 3.112 -18.194 1.00 57.12 94 SER A CA 1
ATOM 746 C C . SER A 1 94 ? -7.152 2.885 -17.592 1.00 57.12 94 SER A C 1
ATOM 748 O O . SER A 1 94 ? -8.159 3.161 -18.244 1.00 57.12 94 SER A O 1
ATOM 750 N N . ARG A 1 95 ? -7.230 2.370 -16.359 1.00 66.06 95 ARG A N 1
ATOM 751 C CA . ARG A 1 95 ? -8.480 1.952 -15.718 1.00 66.06 95 ARG A CA 1
ATOM 752 C C . ARG A 1 95 ? -8.873 2.913 -14.600 1.00 66.06 95 ARG A C 1
ATOM 754 O O . ARG A 1 95 ? -8.105 3.092 -13.660 1.00 66.06 95 ARG A O 1
ATOM 761 N N . ARG A 1 96 ? -10.090 3.462 -14.682 1.00 68.56 96 ARG A N 1
ATOM 762 C CA . ARG A 1 96 ? -10.706 4.217 -13.582 1.00 68.56 96 ARG A CA 1
ATOM 763 C C . ARG A 1 96 ? -11.008 3.277 -12.421 1.00 68.56 96 ARG A C 1
ATOM 765 O O . ARG A 1 96 ? -11.676 2.258 -12.606 1.00 68.56 96 ARG A O 1
ATOM 772 N N . MET A 1 97 ? -10.519 3.630 -11.241 1.00 80.88 97 MET A N 1
ATOM 773 C CA . MET A 1 97 ? -10.858 2.965 -9.988 1.00 80.88 97 MET A CA 1
ATOM 774 C C . MET A 1 97 ? -11.873 3.832 -9.263 1.00 80.88 97 MET A C 1
ATOM 776 O O . MET A 1 97 ? -11.558 4.946 -8.869 1.00 80.88 97 MET A O 1
ATOM 780 N N . LEU A 1 98 ? -13.098 3.338 -9.111 1.00 85.19 98 LEU A N 1
ATOM 781 C CA . LEU A 1 98 ? -14.197 4.125 -8.542 1.00 85.19 98 LEU A CA 1
ATOM 782 C C . LEU A 1 98 ? -14.163 4.194 -7.007 1.00 85.19 98 LEU A C 1
ATOM 784 O O . LEU A 1 98 ? -14.984 4.882 -6.413 1.00 85.19 98 LEU A O 1
ATOM 788 N N . PHE A 1 99 ? -13.238 3.478 -6.362 1.00 87.12 99 PHE A N 1
ATOM 789 C CA . PHE A 1 99 ? -13.040 3.552 -4.920 1.00 87.12 99 PHE A CA 1
ATOM 790 C C . PHE A 1 99 ? -11.987 4.606 -4.566 1.00 87.12 99 PHE A C 1
ATOM 792 O O . PHE A 1 99 ? -11.100 4.919 -5.363 1.00 87.12 99 PHE A O 1
ATOM 799 N N . ARG A 1 100 ? -12.050 5.099 -3.328 1.00 91.00 100 ARG A N 1
ATOM 800 C CA . ARG A 1 100 ? -11.042 5.986 -2.753 1.00 91.00 100 ARG A CA 1
ATOM 801 C C . ARG A 1 100 ? -9.957 5.170 -2.029 1.00 91.00 100 ARG A C 1
ATOM 803 O O . ARG A 1 100 ? -10.235 4.628 -0.958 1.00 91.00 100 ARG A O 1
ATOM 810 N N . PRO A 1 101 ? -8.735 5.056 -2.576 1.00 93.06 101 PRO A N 1
ATOM 811 C CA . PRO A 1 101 ? -7.633 4.387 -1.900 1.00 93.06 101 PRO A CA 1
ATOM 812 C C . PRO A 1 101 ? -7.094 5.221 -0.735 1.00 93.06 101 PRO A C 1
ATOM 814 O O . PRO A 1 101 ? -7.138 6.450 -0.749 1.00 93.06 101 PRO A O 1
ATOM 817 N N . ASN A 1 102 ? -6.531 4.535 0.253 1.00 94.50 102 ASN A N 1
ATOM 818 C CA . ASN A 1 102 ? -5.804 5.134 1.369 1.00 94.50 102 ASN A CA 1
ATOM 819 C C . ASN A 1 102 ? -4.311 5.294 1.057 1.00 94.50 102 ASN A C 1
ATOM 821 O O . ASN A 1 102 ? -3.671 6.193 1.597 1.00 94.50 102 ASN A O 1
ATOM 825 N N . GLY A 1 103 ? -3.750 4.476 0.162 1.00 92.75 103 GLY A N 1
ATOM 826 C CA . GLY A 1 103 ? -2.350 4.616 -0.223 1.00 92.75 103 GLY A CA 1
ATOM 827 C C . GLY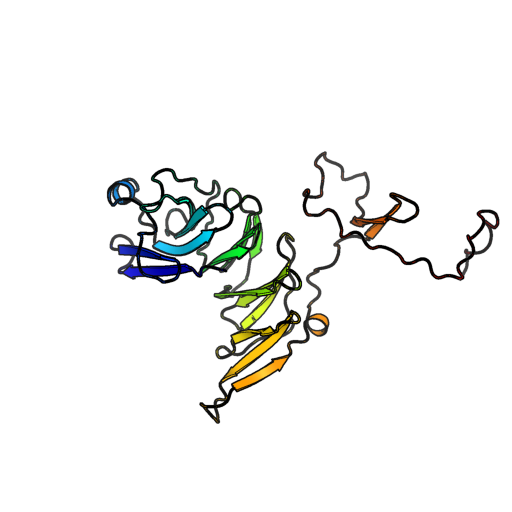 A 1 103 ? -1.868 3.637 -1.285 1.00 92.75 103 GLY A C 1
ATOM 828 O O . GLY A 1 103 ? -2.641 2.873 -1.872 1.00 92.75 103 GLY A O 1
ATOM 829 N N . ILE A 1 104 ? -0.556 3.699 -1.526 1.00 91.94 104 ILE A N 1
ATOM 830 C CA . ILE A 1 104 ? 0.185 2.775 -2.381 1.00 91.94 104 ILE A CA 1
ATOM 831 C C . ILE A 1 104 ? 1.272 2.099 -1.553 1.00 91.94 104 ILE A C 1
ATOM 833 O O . ILE A 1 104 ? 2.008 2.769 -0.833 1.00 91.94 104 ILE A O 1
ATOM 837 N N . PHE A 1 105 ? 1.429 0.793 -1.727 1.00 90.94 105 PHE A N 1
ATOM 838 C CA . PHE A 1 105 ? 2.617 0.062 -1.318 1.00 90.94 105 PHE A CA 1
ATOM 839 C C . PHE A 1 105 ? 3.413 -0.374 -2.557 1.00 90.94 105 PHE A C 1
ATOM 841 O O . PHE A 1 105 ? 2.862 -0.974 -3.484 1.00 90.94 105 PHE A O 1
ATOM 848 N N . LEU A 1 106 ? 4.714 -0.075 -2.575 1.00 87.75 106 LEU A N 1
ATOM 849 C CA . LEU A 1 106 ? 5.635 -0.487 -3.632 1.00 87.75 106 LEU A CA 1
ATOM 850 C C . LEU A 1 106 ? 6.503 -1.645 -3.131 1.00 87.75 106 LEU A C 1
ATOM 852 O O . LEU A 1 106 ? 7.349 -1.460 -2.260 1.00 87.75 106 LEU A O 1
ATOM 856 N N . GLY A 1 107 ? 6.298 -2.830 -3.701 1.00 81.25 107 GLY A N 1
ATOM 857 C CA . GLY A 1 107 ? 7.232 -3.950 -3.591 1.00 81.25 107 GLY A CA 1
ATOM 858 C C . GLY A 1 107 ? 8.172 -4.011 -4.796 1.00 81.25 107 GLY A C 1
ATOM 859 O O . GLY A 1 107 ? 8.005 -3.267 -5.759 1.00 81.25 107 GLY A O 1
ATOM 860 N N . ASP A 1 108 ? 9.114 -4.957 -4.791 1.00 74.44 108 ASP A N 1
ATOM 861 C CA . ASP A 1 108 ? 10.191 -5.041 -5.797 1.00 74.44 108 ASP A CA 1
ATOM 862 C C . ASP A 1 108 ? 9.712 -5.017 -7.261 1.00 74.44 108 ASP A C 1
ATOM 864 O O . ASP A 1 108 ? 10.336 -4.391 -8.116 1.00 74.44 108 ASP A O 1
ATOM 868 N N . ASN A 1 109 ? 8.595 -5.691 -7.552 1.00 75.50 109 ASN A N 1
ATOM 869 C CA . ASN A 1 109 ? 8.007 -5.790 -8.896 1.00 75.50 109 ASN A CA 1
ATOM 870 C C . ASN A 1 109 ? 6.485 -5.581 -8.908 1.00 75.50 109 ASN A C 1
ATOM 872 O O . ASN A 1 109 ? 5.827 -5.893 -9.899 1.00 75.50 109 ASN A O 1
ATOM 876 N N . HIS A 1 110 ? 5.911 -5.111 -7.800 1.00 84.06 110 HIS A N 1
ATOM 877 C CA . HIS A 1 110 ? 4.464 -5.027 -7.637 1.00 84.06 110 HIS A CA 1
ATOM 878 C C . HIS A 1 110 ? 4.068 -3.710 -6.992 1.00 84.06 110 HIS A C 1
ATOM 880 O O . HIS A 1 110 ? 4.678 -3.283 -6.014 1.00 84.06 110 HIS A O 1
ATOM 886 N N . VAL A 1 111 ? 3.002 -3.113 -7.508 1.00 88.19 111 VAL A N 1
ATOM 887 C CA . VAL A 1 111 ? 2.341 -1.963 -6.896 1.00 88.19 111 VAL A CA 1
ATOM 888 C C . VAL A 1 111 ? 1.026 -2.451 -6.312 1.00 88.19 111 VAL A C 1
ATOM 890 O O . VAL A 1 111 ? 0.231 -3.072 -7.019 1.00 88.19 111 VAL A O 1
ATOM 893 N N . ILE A 1 112 ? 0.806 -2.189 -5.029 1.00 91.12 112 ILE A N 1
ATOM 894 C CA . ILE A 1 112 ? -0.454 -2.471 -4.346 1.00 91.12 112 ILE A CA 1
ATOM 895 C C . ILE A 1 112 ? -1.143 -1.147 -4.050 1.00 91.12 112 ILE A C 1
ATOM 897 O O . ILE A 1 112 ? -0.562 -0.278 -3.407 1.00 91.12 112 ILE A O 1
ATOM 901 N N . LEU A 1 113 ? -2.383 -1.005 -4.504 1.00 92.62 113 LEU A N 1
ATOM 902 C CA . LEU A 1 113 ? -3.284 0.060 -4.075 1.00 92.62 113 LEU A CA 1
ATOM 903 C C . LEU A 1 113 ? -4.235 -0.521 -3.045 1.00 92.62 113 LEU A C 1
ATOM 905 O O . LEU A 1 113 ? -4.786 -1.601 -3.263 1.00 92.62 113 LEU A O 1
ATOM 909 N N . TYR A 1 114 ? -4.414 0.180 -1.935 1.00 94.75 114 TYR A N 1
ATOM 910 C CA . TYR A 1 114 ? -5.191 -0.325 -0.810 1.00 94.75 114 TYR A CA 1
ATOM 911 C C . TYR A 1 114 ? -6.161 0.731 -0.277 1.00 94.75 114 TYR A C 1
ATOM 913 O O . TYR A 1 114 ? -5.893 1.929 -0.347 1.00 94.75 114 TYR A O 1
ATOM 921 N N . GLY A 1 115 ? -7.299 0.275 0.240 1.00 95.38 115 GLY A N 1
ATOM 922 C CA . GLY A 1 115 ? -8.395 1.067 0.802 1.00 95.38 115 GLY A CA 1
ATOM 923 C C . GLY A 1 115 ? -9.562 0.137 1.141 1.00 95.38 115 GLY A C 1
ATOM 924 O O . GLY A 1 115 ? -9.338 -0.943 1.683 1.00 95.38 115 GLY A O 1
ATOM 925 N N . ALA A 1 116 ? -10.792 0.510 0.774 1.00 94.62 116 ALA A N 1
ATOM 926 C CA . ALA A 1 116 ? -11.936 -0.419 0.790 1.00 94.62 116 ALA A CA 1
ATOM 927 C C . ALA A 1 116 ? -11.760 -1.595 -0.193 1.00 94.62 116 ALA A C 1
ATOM 929 O O . ALA A 1 116 ? -12.376 -2.649 -0.052 1.00 94.62 116 ALA A O 1
ATOM 930 N N . GLU A 1 117 ? -10.894 -1.419 -1.188 1.00 94.00 117 GLU A N 1
ATOM 931 C CA . GLU A 1 117 ? -10.498 -2.450 -2.135 1.00 94.00 117 GLU A CA 1
ATOM 932 C C . GLU A 1 117 ? -8.980 -2.581 -2.158 1.00 94.00 117 GLU A C 1
ATOM 934 O O . GLU A 1 117 ? -8.251 -1.626 -1.869 1.00 94.00 117 GLU A O 1
ATOM 939 N N . VAL A 1 118 ? -8.502 -3.764 -2.535 1.00 92.88 118 VAL A N 1
ATOM 940 C CA . VAL A 1 118 ? -7.078 -4.039 -2.720 1.00 92.88 118 VAL A CA 1
ATOM 941 C C . VAL A 1 118 ? -6.839 -4.450 -4.160 1.00 92.88 118 VAL A C 1
ATOM 943 O O . VAL A 1 118 ? -7.422 -5.416 -4.654 1.00 92.88 118 VAL A O 1
ATOM 946 N N . TRP A 1 119 ? -5.962 -3.715 -4.832 1.00 91.50 119 TRP A N 1
ATOM 947 C CA . TRP A 1 119 ? -5.624 -3.905 -6.236 1.00 91.50 119 TRP A CA 1
ATOM 948 C C . TRP A 1 119 ? -4.122 -4.112 -6.392 1.00 91.50 119 TRP A C 1
ATOM 950 O O . TRP A 1 119 ? -3.326 -3.465 -5.715 1.00 91.50 119 TRP A O 1
ATOM 960 N N . SER A 1 120 ? -3.728 -4.985 -7.315 1.00 89.25 120 SER A N 1
ATOM 961 C CA . SER A 1 120 ? -2.330 -5.232 -7.658 1.00 89.25 120 SER A CA 1
ATOM 962 C C . SER A 1 120 ? -2.042 -4.878 -9.108 1.00 89.25 120 SER A C 1
ATOM 964 O O . SER A 1 120 ? -2.857 -5.116 -10.002 1.00 89.25 120 SER A O 1
ATOM 966 N N . SER A 1 121 ? -0.852 -4.338 -9.330 1.00 86.25 121 SER A N 1
ATOM 967 C CA . SER A 1 121 ? -0.232 -4.198 -10.636 1.00 86.25 121 SER A CA 1
ATOM 968 C C . SER A 1 121 ? 1.124 -4.897 -10.630 1.00 86.25 121 SER A C 1
ATOM 970 O O . SER A 1 121 ? 1.961 -4.638 -9.764 1.00 86.25 121 SER A O 1
ATOM 972 N N . SER A 1 122 ? 1.348 -5.750 -11.629 1.00 83.56 122 SER A N 1
ATOM 973 C CA . SER A 1 122 ? 2.646 -6.379 -11.921 1.00 83.56 122 SER A CA 1
ATOM 974 C C . SER A 1 122 ? 3.413 -5.661 -13.040 1.00 83.56 122 SER A C 1
ATOM 976 O O . SER A 1 122 ? 4.526 -6.052 -13.377 1.00 83.56 122 SER A O 1
ATOM 978 N N . ASP A 1 123 ? 2.828 -4.615 -13.628 1.00 77.88 123 ASP A N 1
ATOM 979 C CA . ASP A 1 123 ? 3.402 -3.808 -14.711 1.00 77.88 123 ASP A CA 1
ATOM 980 C C . ASP A 1 123 ? 3.665 -2.357 -14.271 1.00 77.88 123 ASP A C 1
ATOM 982 O O . ASP A 1 123 ? 3.637 -1.426 -15.077 1.00 77.88 123 ASP A O 1
ATOM 986 N N . ARG A 1 124 ? 3.973 -2.183 -12.977 1.00 73.94 124 ARG A N 1
ATOM 987 C CA . ARG A 1 124 ? 4.419 -0.916 -12.365 1.00 73.94 124 ARG A CA 1
ATOM 988 C C . ARG A 1 124 ? 3.372 0.202 -12.393 1.00 73.94 124 ARG A C 1
ATOM 990 O O . ARG A 1 124 ? 3.703 1.379 -12.500 1.00 73.94 124 ARG A O 1
ATOM 997 N N . GLY A 1 125 ? 2.107 -0.169 -12.263 1.00 75.31 125 GLY A N 1
ATOM 998 C CA . GLY A 1 125 ? 0.986 0.754 -12.142 1.00 75.31 125 GLY A CA 1
ATOM 999 C C . GLY A 1 125 ? 0.292 1.101 -13.457 1.00 75.31 125 GLY A C 1
ATOM 1000 O O . GLY A 1 125 ? -0.520 2.025 -13.484 1.00 75.31 125 GLY A O 1
ATOM 1001 N N . PHE A 1 126 ? 0.593 0.392 -14.549 1.00 74.56 126 PHE A N 1
ATOM 1002 C CA . PHE A 1 126 ? -0.042 0.645 -15.843 1.00 74.56 126 PHE A CA 1
ATOM 1003 C C . PHE A 1 126 ? -1.406 -0.050 -15.961 1.00 74.56 126 PHE A C 1
ATOM 1005 O O . PHE A 1 126 ? -2.402 0.574 -16.346 1.00 74.56 126 PHE A O 1
ATOM 1012 N N . THR A 1 127 ? -1.473 -1.320 -15.565 1.00 81.06 127 THR A N 1
ATOM 1013 C CA . THR A 1 127 ? -2.706 -2.088 -15.408 1.00 81.06 127 THR A CA 1
ATOM 1014 C C . THR A 1 127 ? -2.856 -2.581 -13.981 1.00 81.06 127 THR A C 1
ATOM 1016 O O . THR A 1 127 ? -1.901 -2.978 -13.319 1.00 81.06 127 THR A O 1
ATOM 1019 N N . PHE A 1 128 ? -4.099 -2.562 -13.511 1.00 85.00 128 PHE A N 1
ATOM 1020 C CA . PHE A 1 128 ? -4.452 -3.008 -12.176 1.00 85.00 128 PHE A CA 1
ATOM 1021 C C . PHE A 1 128 ? -5.546 -4.059 -12.223 1.00 85.00 128 PHE A C 1
ATOM 1023 O O . PHE A 1 128 ? -6.509 -3.968 -12.995 1.00 85.00 128 PHE A O 1
ATOM 1030 N N . ARG A 1 129 ? -5.406 -5.032 -11.331 1.00 86.38 129 ARG A N 1
ATOM 1031 C CA . ARG A 1 129 ? -6.373 -6.092 -11.085 1.00 86.38 129 ARG A CA 1
ATOM 1032 C C . ARG A 1 129 ? -6.798 -6.057 -9.631 1.00 86.38 129 ARG A C 1
ATOM 1034 O O . ARG A 1 129 ? -5.959 -5.965 -8.740 1.00 86.38 129 ARG A O 1
ATOM 1041 N N . GLN A 1 130 ? -8.100 -6.117 -9.411 1.00 88.56 130 GLN A N 1
ATOM 1042 C CA . GLN A 1 130 ? -8.672 -6.199 -8.079 1.00 88.56 130 GLN A CA 1
ATOM 1043 C C . GLN A 1 130 ? -8.387 -7.586 -7.508 1.00 88.56 130 GLN A C 1
ATOM 1045 O O . GLN A 1 130 ? -8.645 -8.590 -8.171 1.00 88.56 130 GLN A O 1
ATOM 1050 N N . ILE A 1 131 ? -7.846 -7.630 -6.296 1.00 89.06 131 ILE A N 1
ATOM 1051 C CA . ILE A 1 131 ? -7.594 -8.867 -5.555 1.00 89.06 131 ILE A CA 1
ATOM 1052 C C . ILE A 1 131 ? -8.831 -9.199 -4.725 1.00 89.06 131 ILE A C 1
ATOM 1054 O O . ILE A 1 131 ? -9.349 -10.309 -4.800 1.00 89.06 131 ILE A O 1
ATOM 1058 N N . PHE A 1 132 ? -9.310 -8.222 -3.949 1.00 90.50 132 PHE A N 1
ATOM 1059 C CA . PHE A 1 132 ? -10.519 -8.339 -3.141 1.00 90.50 132 PHE A CA 1
ATOM 1060 C C . PHE A 1 132 ? -11.085 -6.974 -2.749 1.00 90.50 132 PHE A C 1
ATOM 1062 O O . PHE A 1 132 ? -10.386 -5.960 -2.802 1.00 90.50 132 PHE A O 1
ATOM 1069 N N . SER A 1 133 ? -12.350 -6.979 -2.332 1.00 91.88 133 SER A N 1
ATOM 1070 C CA . SER A 1 133 ? -13.011 -5.843 -1.684 1.00 91.88 133 SER A CA 1
ATOM 1071 C C . SER A 1 133 ? -13.415 -6.219 -0.269 1.00 91.88 133 SER A C 1
ATOM 1073 O O . SER A 1 133 ? -13.784 -7.362 0.004 1.00 91.88 133 SER A O 1
ATOM 1075 N N . LEU A 1 134 ? -13.350 -5.239 0.619 1.00 91.56 134 LEU A N 1
ATOM 1076 C CA . LEU A 1 134 ? -13.775 -5.337 2.004 1.00 91.56 134 LEU A CA 1
ATOM 1077 C C . LEU A 1 134 ? -15.216 -4.836 2.144 1.00 91.56 134 LEU A C 1
ATOM 1079 O O . LEU A 1 134 ? -15.648 -3.933 1.428 1.00 91.56 134 LEU A O 1
AT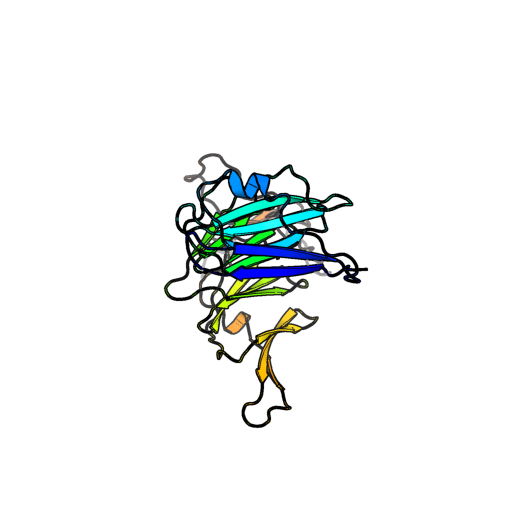OM 1083 N N . GLN A 1 135 ? -15.970 -5.418 3.078 1.00 88.94 135 GLN A N 1
ATOM 1084 C CA . GLN A 1 135 ? -17.312 -4.952 3.427 1.00 88.94 135 GLN A CA 1
ATOM 1085 C C . GLN A 1 135 ? -17.269 -4.265 4.793 1.00 88.94 135 GLN A C 1
ATOM 1087 O O . GLN A 1 135 ? -17.102 -4.928 5.811 1.00 88.94 135 GLN A O 1
ATOM 1092 N N . GLY A 1 136 ? -17.415 -2.938 4.808 1.00 90.38 136 GLY A N 1
ATOM 1093 C CA . GLY A 1 136 ? -17.486 -2.146 6.043 1.00 90.38 136 GLY A CA 1
ATOM 1094 C C . GLY A 1 136 ? -16.148 -1.888 6.750 1.00 90.38 136 GLY A C 1
ATOM 1095 O O . GLY A 1 136 ? -16.155 -1.283 7.816 1.00 90.38 136 GLY A O 1
ATOM 1096 N N . GLU A 1 137 ? -15.025 -2.304 6.164 1.00 94.12 137 GLU A N 1
ATOM 1097 C CA . GLU A 1 137 ? -13.662 -2.047 6.649 1.00 94.12 137 GLU A CA 1
ATOM 1098 C C . GLU A 1 137 ? -12.819 -1.430 5.525 1.00 94.12 137 GLU A C 1
ATOM 1100 O O . GLU A 1 137 ? -13.095 -1.655 4.341 1.00 94.12 137 GLU A O 1
ATOM 1105 N N . VAL A 1 138 ? -11.757 -0.704 5.877 1.00 95.56 138 VAL A N 1
ATOM 1106 C CA . VAL A 1 138 ? -10.759 -0.208 4.916 1.00 95.56 138 VAL A CA 1
ATOM 1107 C C . VAL A 1 138 ? -9.350 -0.545 5.378 1.00 95.56 138 VAL A C 1
ATOM 1109 O O . VAL A 1 138 ? -9.029 -0.419 6.557 1.00 95.56 138 VAL A O 1
ATOM 1112 N N . VAL A 1 139 ? -8.477 -0.944 4.451 1.00 95.94 139 VAL A N 1
ATOM 1113 C CA . VAL A 1 139 ? -7.049 -1.114 4.751 1.00 95.94 139 VAL A CA 1
ATOM 1114 C C . VAL A 1 139 ? -6.435 0.253 5.028 1.00 95.94 139 VAL A C 1
ATOM 1116 O O . VAL A 1 139 ? -6.507 1.150 4.187 1.00 95.94 139 VAL A O 1
ATOM 1119 N N . THR A 1 140 ? -5.822 0.411 6.193 1.00 93.69 140 THR A N 1
ATOM 1120 C CA . THR A 1 140 ? -5.176 1.652 6.635 1.00 93.69 140 THR A CA 1
ATOM 1121 C C . THR A 1 140 ? -3.661 1.561 6.570 1.00 93.69 140 THR A C 1
ATOM 1123 O O . THR A 1 140 ? -3.018 2.564 6.267 1.00 93.69 140 THR A O 1
ATOM 1126 N N . ASP A 1 141 ? -3.101 0.371 6.790 1.00 92.06 141 ASP A N 1
ATOM 1127 C CA . ASP A 1 141 ? -1.657 0.161 6.823 1.00 92.06 141 ASP A CA 1
ATOM 1128 C C . ASP A 1 141 ? -1.243 -1.133 6.116 1.00 92.06 141 ASP A C 1
ATOM 1130 O O . ASP A 1 141 ? -1.990 -2.118 6.075 1.00 92.06 141 ASP A O 1
ATOM 1134 N N . VAL A 1 142 ? -0.039 -1.117 5.544 1.00 92.81 142 VAL A N 1
ATOM 1135 C CA . VAL A 1 142 ? 0.539 -2.235 4.797 1.00 92.81 142 VAL A CA 1
ATOM 1136 C C . VAL A 1 142 ? 1.977 -2.453 5.229 1.00 92.81 142 VAL A C 1
ATOM 1138 O O . VAL A 1 142 ? 2.847 -1.611 5.017 1.00 92.81 142 VAL A O 1
ATOM 1141 N N . LEU A 1 143 ? 2.247 -3.638 5.763 1.00 91.62 143 LEU A N 1
ATOM 1142 C CA . LEU A 1 143 ? 3.583 -4.063 6.152 1.00 91.62 143 LEU A CA 1
ATOM 1143 C C . LEU A 1 143 ? 4.091 -5.129 5.200 1.00 91.62 143 LEU A C 1
ATOM 1145 O O . LEU A 1 143 ? 3.333 -5.972 4.727 1.00 91.62 143 LEU A O 1
ATOM 1149 N N . SER A 1 144 ? 5.397 -5.131 4.967 1.00 89.25 144 SER A N 1
ATOM 1150 C CA . SER A 1 144 ? 6.049 -6.158 4.164 1.00 89.25 144 SER A CA 1
ATOM 1151 C C . SER A 1 144 ? 7.141 -6.862 4.946 1.00 89.25 144 SER A C 1
ATOM 1153 O O . SER A 1 144 ? 7.854 -6.261 5.749 1.00 89.25 144 SER A O 1
ATOM 1155 N N . CYS A 1 145 ? 7.267 -8.160 4.701 1.00 86.31 145 CYS A N 1
ATOM 1156 C CA . CYS A 1 145 ? 8.354 -8.975 5.199 1.00 86.31 145 CYS A CA 1
ATOM 1157 C C . CYS A 1 145 ? 9.249 -9.388 4.031 1.00 86.31 145 CYS A C 1
ATOM 1159 O O . CYS A 1 145 ? 8.898 -10.263 3.237 1.00 86.31 145 CYS A O 1
ATOM 1161 N N . ASN A 1 146 ? 10.445 -8.805 3.960 1.00 79.00 146 ASN A N 1
ATOM 1162 C CA . ASN A 1 146 ? 11.413 -9.132 2.909 1.00 79.00 146 ASN A CA 1
ATOM 1163 C C . ASN A 1 146 ? 11.903 -10.589 2.984 1.00 79.00 146 ASN A C 1
ATOM 1165 O O . ASN A 1 146 ? 12.277 -11.163 1.967 1.00 79.00 146 ASN A O 1
ATOM 1169 N N . TYR A 1 147 ? 11.874 -11.211 4.169 1.00 80.38 147 TYR A N 1
ATOM 1170 C CA . TYR A 1 147 ? 12.351 -12.583 4.365 1.00 80.38 147 TYR A CA 1
ATOM 1171 C C . TYR A 1 147 ? 11.500 -13.624 3.619 1.00 80.38 147 TYR A C 1
ATOM 1173 O O . TYR A 1 147 ? 12.029 -14.581 3.053 1.00 80.38 147 TYR A O 1
ATOM 1181 N N . ASN A 1 148 ? 10.176 -13.450 3.602 1.00 77.12 148 ASN A N 1
ATOM 1182 C CA . ASN A 1 148 ? 9.239 -14.425 3.031 1.00 77.12 148 ASN A CA 1
ATOM 1183 C C . ASN A 1 148 ? 8.276 -13.834 1.982 1.00 77.12 148 ASN A C 1
ATOM 1185 O O . ASN A 1 148 ? 7.363 -14.539 1.540 1.00 77.12 148 ASN A O 1
ATOM 1189 N N . ALA A 1 149 ? 8.495 -12.577 1.579 1.00 80.31 149 ALA A N 1
ATOM 1190 C CA . ALA A 1 149 ? 7.684 -11.820 0.624 1.00 80.31 149 ALA A CA 1
ATOM 1191 C C . ALA A 1 149 ? 6.192 -11.709 1.007 1.00 80.31 149 ALA A C 1
ATOM 1193 O O . ALA A 1 149 ? 5.320 -11.582 0.141 1.00 80.31 149 ALA A O 1
ATOM 1194 N N . MET A 1 150 ? 5.886 -11.790 2.305 1.00 85.94 150 MET A N 1
ATOM 1195 C CA . MET A 1 150 ? 4.539 -11.601 2.836 1.00 85.94 150 MET A CA 1
ATOM 1196 C C . MET A 1 150 ? 4.213 -10.111 2.924 1.00 85.94 150 MET A C 1
ATOM 1198 O O . MET A 1 150 ? 5.037 -9.316 3.373 1.00 85.94 150 MET A O 1
ATOM 1202 N N . LEU A 1 151 ? 2.993 -9.757 2.536 1.00 91.31 151 LEU A N 1
ATOM 1203 C CA . LEU A 1 151 ? 2.368 -8.488 2.868 1.00 91.31 151 LEU A CA 1
ATOM 1204 C C . LEU A 1 151 ? 1.288 -8.719 3.917 1.00 91.31 151 LEU A C 1
ATOM 1206 O O . LEU A 1 151 ? 0.531 -9.690 3.840 1.00 91.31 151 LEU A O 1
ATOM 1210 N N . VAL A 1 152 ? 1.216 -7.799 4.866 1.00 93.88 152 VAL A N 1
ATOM 1211 C CA . VAL A 1 152 ? 0.193 -7.739 5.901 1.00 93.88 152 VAL A CA 1
ATOM 1212 C C . VAL A 1 152 ? -0.577 -6.452 5.699 1.00 93.88 152 VAL A C 1
ATOM 1214 O O . VAL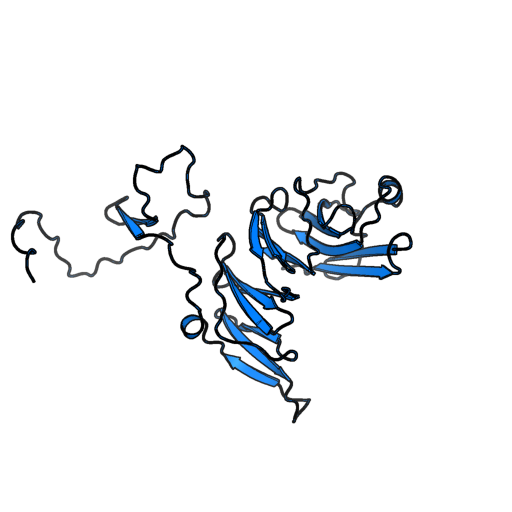 A 1 152 ? 0.012 -5.379 5.693 1.00 93.88 152 VAL A O 1
ATOM 1217 N N . LEU A 1 153 ? -1.882 -6.571 5.519 1.00 94.44 153 LEU A N 1
ATOM 1218 C CA . LEU A 1 153 ? -2.813 -5.469 5.350 1.00 94.44 153 LEU A CA 1
ATOM 1219 C C . LEU A 1 153 ? -3.612 -5.367 6.653 1.00 94.44 153 LEU A C 1
ATOM 1221 O O . LEU A 1 153 ? -4.291 -6.324 7.037 1.00 94.44 153 LEU A O 1
ATOM 1225 N N . LEU A 1 154 ? -3.503 -4.234 7.339 1.00 95.19 154 LEU A N 1
ATOM 1226 C CA . LEU A 1 154 ? -4.232 -3.943 8.571 1.00 95.19 154 LEU A CA 1
ATOM 1227 C C . LEU A 1 154 ? -5.400 -3.009 8.256 1.00 95.19 154 LEU A C 1
ATOM 1229 O O . LEU A 1 154 ? -5.214 -2.012 7.555 1.00 95.19 154 LEU A O 1
ATOM 1233 N N . THR A 1 155 ? -6.593 -3.325 8.759 1.00 95.31 155 THR A N 1
ATOM 1234 C CA . THR A 1 155 ? -7.770 -2.463 8.589 1.00 95.31 155 THR A CA 1
ATOM 1235 C C . THR A 1 155 ? -7.996 -1.516 9.761 1.00 95.31 155 THR A C 1
ATOM 1237 O O . THR A 1 155 ? -7.466 -1.700 10.857 1.00 95.31 155 THR A O 1
ATOM 1240 N N . ASP A 1 156 ? -8.836 -0.510 9.536 1.00 94.12 156 ASP A N 1
ATOM 1241 C CA . ASP A 1 156 ? -9.362 0.404 10.554 1.00 94.12 156 ASP A CA 1
ATOM 1242 C C . ASP A 1 156 ? -10.100 -0.301 11.705 1.00 94.12 156 ASP A C 1
ATOM 1244 O O . ASP A 1 156 ? -10.060 0.168 12.842 1.00 94.12 156 ASP A O 1
ATOM 1248 N N . GLN A 1 157 ? -10.716 -1.454 11.440 1.00 93.75 157 GLN A N 1
ATOM 1249 C CA . GLN A 1 157 ? -11.341 -2.308 12.457 1.00 93.75 157 GLN A CA 1
ATOM 1250 C C . GLN A 1 157 ? -10.372 -3.311 13.110 1.00 93.75 157 GLN A C 1
ATOM 1252 O O . GLN A 1 157 ? -10.782 -4.114 13.947 1.00 93.75 157 GLN A O 1
ATOM 1257 N N . GLY A 1 158 ? -9.086 -3.287 12.751 1.00 93.12 158 GLY A N 1
ATOM 1258 C CA . GLY A 1 158 ? -8.067 -4.167 13.324 1.00 93.12 158 GLY A CA 1
ATOM 1259 C C . GLY A 1 158 ? -8.042 -5.580 12.737 1.00 93.12 158 GLY A C 1
ATOM 1260 O O . GLY A 1 158 ? -7.325 -6.435 13.262 1.00 93.12 158 GLY A O 1
ATOM 1261 N N . SER A 1 159 ? -8.793 -5.849 11.664 1.00 93.75 159 SER A N 1
ATOM 1262 C CA . SER A 1 159 ? -8.703 -7.109 10.923 1.00 93.75 159 SER A CA 1
ATOM 1263 C C . SER A 1 159 ? -7.358 -7.199 10.197 1.00 93.75 159 SER A C 1
ATOM 1265 O O . SER A 1 159 ? -6.875 -6.223 9.619 1.00 93.75 159 SER A O 1
ATOM 1267 N N . ILE A 1 160 ? -6.758 -8.391 10.213 1.00 94.12 160 ILE A N 1
ATOM 1268 C CA . ILE A 1 160 ? -5.460 -8.652 9.585 1.00 94.12 160 ILE A CA 1
ATOM 1269 C C . ILE A 1 160 ? -5.662 -9.538 8.360 1.00 94.12 160 ILE A C 1
ATOM 1271 O O . ILE A 1 160 ? -6.139 -10.672 8.474 1.00 94.12 160 ILE A O 1
ATOM 1275 N N . TYR A 1 161 ? -5.239 -9.044 7.200 1.00 92.94 161 TYR A N 1
ATOM 1276 C CA . TYR A 1 161 ? -5.206 -9.808 5.959 1.00 92.94 161 TYR A CA 1
ATOM 1277 C C . TYR A 1 161 ? -3.759 -10.044 5.533 1.00 92.94 161 TYR A C 1
ATOM 1279 O O . TYR A 1 161 ? -2.907 -9.165 5.629 1.00 92.94 161 TYR A O 1
ATOM 1287 N N . LEU A 1 162 ? -3.475 -11.249 5.061 1.00 91.38 162 LEU A N 1
ATOM 1288 C CA . LEU A 1 162 ? -2.165 -11.674 4.596 1.00 91.38 162 LEU A CA 1
ATOM 1289 C C . LEU A 1 162 ? -2.222 -11.964 3.113 1.00 91.38 162 LEU A C 1
ATOM 1291 O O . LEU A 1 162 ? -3.135 -12.638 2.646 1.00 91.38 162 LEU A O 1
ATOM 1295 N N . MET A 1 163 ? -1.200 -11.547 2.387 1.00 87.31 163 MET A N 1
ATOM 1296 C CA . MET A 1 163 ? -1.001 -11.955 1.003 1.00 87.31 163 MET A CA 1
ATOM 1297 C C . MET A 1 163 ? 0.488 -12.142 0.722 1.00 87.31 163 MET A C 1
ATOM 1299 O O . MET A 1 163 ? 1.342 -11.749 1.515 1.00 87.31 163 MET A O 1
ATOM 1303 N N . LYS A 1 164 ? 0.821 -12.751 -0.412 1.00 83.44 164 LYS A N 1
ATOM 1304 C CA . LYS A 1 164 ? 2.194 -12.742 -0.931 1.00 83.44 164 LYS A CA 1
ATOM 1305 C C . LYS A 1 164 ? 2.253 -11.870 -2.166 1.00 83.44 164 LYS A C 1
ATOM 1307 O O . LYS A 1 164 ? 1.333 -11.897 -2.984 1.00 83.44 164 LYS A O 1
ATOM 1312 N N . THR A 1 165 ? 3.338 -11.119 -2.313 1.00 74.38 165 THR A N 1
ATOM 1313 C CA . THR A 1 165 ? 3.548 -10.303 -3.512 1.00 74.38 165 THR A CA 1
ATOM 1314 C C . THR A 1 165 ? 3.478 -11.174 -4.768 1.00 74.38 165 THR A C 1
ATOM 1316 O O . THR A 1 165 ? 4.042 -12.266 -4.831 1.00 74.38 165 THR A O 1
ATOM 1319 N N . GLY A 1 166 ? 2.726 -10.710 -5.766 1.00 71.62 166 GLY A N 1
ATOM 1320 C CA . GLY A 1 166 ? 2.522 -11.426 -7.026 1.00 71.62 166 GLY A CA 1
ATOM 1321 C C . GLY A 1 166 ? 1.503 -12.565 -6.994 1.00 71.62 166 GLY A C 1
ATOM 1322 O O . GLY A 1 166 ? 1.254 -13.159 -8.042 1.00 71.62 166 GLY A O 1
ATOM 1323 N N . LEU A 1 167 ? 0.882 -12.864 -5.849 1.00 73.75 167 LEU A N 1
ATOM 1324 C CA . LEU A 1 167 ? -0.273 -13.758 -5.786 1.00 73.75 167 LEU A CA 1
ATOM 1325 C C . LEU A 1 167 ? -1.560 -12.945 -5.629 1.00 73.75 167 LEU A C 1
ATOM 1327 O O . LEU A 1 167 ? -1.698 -12.146 -4.708 1.00 73.75 167 LEU A O 1
ATOM 1331 N N . GLU A 1 168 ? -2.539 -13.210 -6.492 1.00 75.31 168 GLU A N 1
ATOM 1332 C CA . GLU A 1 168 ? -3.903 -12.668 -6.389 1.00 75.31 168 GLU A CA 1
ATOM 1333 C C . GLU A 1 168 ? -4.727 -13.461 -5.346 1.00 75.31 168 GLU A C 1
ATOM 1335 O O . GLU A 1 168 ? -5.873 -13.841 -5.580 1.00 75.31 168 GLU A O 1
ATOM 1340 N N . ARG A 1 169 ? -4.108 -13.801 -4.209 1.00 77.19 169 ARG A N 1
ATOM 1341 C CA . ARG A 1 169 ? -4.711 -14.581 -3.120 1.00 77.19 169 ARG A CA 1
ATOM 1342 C C . ARG A 1 169 ? -4.365 -13.950 -1.784 1.00 77.19 169 ARG A C 1
ATOM 1344 O O . ARG A 1 169 ? -3.257 -13.445 -1.594 1.00 77.19 169 ARG A O 1
ATOM 1351 N N . PHE A 1 170 ? -5.313 -14.019 -0.865 1.00 86.81 170 PHE A N 1
ATOM 1352 C CA . PHE A 1 170 ? -5.186 -13.465 0.469 1.00 86.81 170 PHE A CA 1
ATOM 1353 C C . PHE A 1 170 ? -5.872 -14.380 1.485 1.00 86.81 170 PHE A C 1
ATOM 1355 O O . PHE A 1 170 ? -6.783 -15.129 1.139 1.00 86.81 170 PHE A O 1
ATOM 1362 N N . ALA A 1 171 ? -5.436 -14.286 2.734 1.00 87.69 171 ALA A N 1
ATOM 1363 C CA . ALA A 1 171 ? -6.045 -14.947 3.877 1.00 87.69 171 ALA A CA 1
ATOM 1364 C C . ALA A 1 171 ? -6.396 -13.910 4.938 1.00 87.69 171 ALA A C 1
ATOM 1366 O O . ALA A 1 171 ? -5.617 -12.992 5.184 1.00 87.69 171 ALA A O 1
ATOM 1367 N N . ARG A 1 172 ? -7.534 -14.078 5.608 1.00 90.94 172 ARG A N 1
ATOM 1368 C CA . ARG A 1 172 ? -7.858 -13.321 6.820 1.00 90.94 172 ARG A CA 1
ATOM 1369 C C . ARG A 1 172 ? -7.395 -14.112 8.038 1.00 90.94 172 ARG A C 1
ATOM 1371 O O . ARG A 1 172 ? -7.603 -15.324 8.101 1.00 90.94 172 ARG A O 1
ATOM 1378 N N . LEU A 1 173 ? -6.783 -13.442 9.007 1.00 91.00 173 LEU A N 1
ATOM 1379 C CA . LEU A 1 173 ? -6.499 -14.056 10.299 1.00 91.00 173 LEU A CA 1
ATOM 1380 C C . LEU A 1 173 ? -7.730 -13.991 11.206 1.00 91.00 173 LEU A C 1
ATOM 1382 O O . LEU A 1 173 ? -8.424 -12.978 11.254 1.00 91.00 173 LEU A O 1
ATOM 1386 N N . ASN A 1 174 ? -7.971 -15.059 11.966 1.00 90.50 174 ASN A N 1
ATOM 1387 C CA . ASN A 1 174 ? -8.968 -15.132 13.032 1.00 90.50 174 ASN A CA 1
ATOM 1388 C C . ASN A 1 174 ? -8.489 -14.384 14.286 1.00 90.50 174 ASN A C 1
ATOM 1390 O O . ASN A 1 174 ? -8.364 -14.951 15.369 1.00 90.50 174 ASN A O 1
ATOM 1394 N N . GLU A 1 175 ? -8.115 -13.128 14.095 1.00 88.62 175 GLU A N 1
ATOM 1395 C CA . GLU A 1 175 ? -7.496 -12.260 15.080 1.00 88.62 175 GLU A CA 1
ATOM 1396 C C . GLU A 1 175 ? -7.878 -10.821 14.732 1.00 88.62 175 GLU A C 1
ATOM 1398 O O . GLU A 1 175 ? -7.759 -10.400 13.579 1.00 88.62 175 GLU A O 1
ATOM 1403 N N . THR A 1 176 ? -8.313 -10.068 15.738 1.00 92.06 176 THR A N 1
ATOM 1404 C CA . THR A 1 176 ? -8.643 -8.649 15.608 1.00 92.06 176 THR A CA 1
ATOM 1405 C C . THR A 1 176 ? -7.792 -7.864 16.592 1.00 92.06 176 THR A C 1
ATOM 1407 O O . THR A 1 176 ? -7.731 -8.195 17.778 1.00 92.06 176 THR A O 1
ATOM 1410 N N . LEU A 1 177 ? -7.103 -6.841 16.096 1.00 91.19 177 LEU A N 1
ATOM 1411 C CA . LEU A 1 177 ? -6.252 -5.981 16.907 1.00 91.19 177 LEU A CA 1
ATOM 1412 C C . LEU A 1 177 ? -7.036 -4.821 17.506 1.00 91.19 177 LEU A C 1
ATOM 1414 O O . LEU A 1 177 ? -7.989 -4.311 16.923 1.00 91.19 177 LEU A O 1
ATOM 1418 N N . ASN A 1 178 ? -6.578 -4.357 18.665 1.00 84.62 178 ASN A N 1
ATOM 1419 C CA . ASN A 1 178 ? -7.050 -3.103 19.233 1.00 84.62 178 ASN A CA 1
ATOM 1420 C C . ASN A 1 178 ? -6.497 -1.919 18.419 1.00 84.62 178 ASN A C 1
ATOM 1422 O O . ASN A 1 178 ? -5.371 -1.986 17.926 1.00 84.62 178 ASN A O 1
ATOM 1426 N N . SER A 1 179 ? -7.219 -0.801 18.366 1.00 74.56 179 SER A N 1
ATOM 1427 C CA . SER A 1 179 ? -6.855 0.407 17.604 1.00 74.56 179 SER A CA 1
ATOM 1428 C C . SER A 1 179 ? -5.536 1.069 18.028 1.00 74.56 179 SER A C 1
ATOM 1430 O O . SER A 1 179 ? -5.016 1.924 17.319 1.00 74.56 179 SER A O 1
ATOM 1432 N N . LYS A 1 180 ? -4.977 0.683 19.180 1.00 80.69 180 LYS A N 1
ATOM 1433 C CA . LYS A 1 180 ? -3.673 1.150 19.690 1.00 80.69 180 LYS A CA 1
ATOM 1434 C C . LYS A 1 180 ? -2.514 0.196 19.382 1.00 80.69 180 LYS A C 1
ATOM 1436 O O . LYS A 1 180 ? -1.412 0.389 19.896 1.00 80.69 180 LYS A O 1
ATOM 1441 N N . THR A 1 181 ? -2.776 -0.840 18.595 1.00 85.75 181 THR A N 1
ATOM 1442 C CA . THR A 1 181 ? -1.792 -1.852 18.214 1.00 85.75 181 THR A CA 1
ATOM 1443 C C . THR A 1 181 ? -1.158 -1.470 16.892 1.00 85.75 181 THR A C 1
ATOM 1445 O O . THR A 1 181 ? -1.863 -1.125 15.947 1.00 85.75 181 THR A O 1
ATOM 1448 N N . PHE A 1 182 ? 0.157 -1.606 16.800 1.00 87.81 182 PHE A N 1
ATOM 1449 C CA . PHE A 1 182 ? 0.871 -1.566 15.531 1.00 87.81 182 PHE A CA 1
ATOM 1450 C C . PHE A 1 182 ? 1.576 -2.898 15.295 1.00 87.81 182 PHE A C 1
ATOM 1452 O O . PHE A 1 182 ? 1.928 -3.623 16.230 1.00 87.81 182 PHE A O 1
ATOM 1459 N N . LEU A 1 183 ? 1.733 -3.249 14.025 1.00 92.56 183 LEU A N 1
ATOM 1460 C CA . LEU A 1 183 ? 2.343 -4.504 13.610 1.00 92.56 183 LEU A CA 1
ATOM 1461 C C . LEU A 1 183 ? 3.821 -4.299 13.299 1.00 92.56 183 LEU A C 1
ATOM 1463 O O . LEU A 1 183 ? 4.234 -3.230 12.861 1.00 92.56 183 LEU A O 1
ATOM 1467 N N . LEU A 1 184 ? 4.624 -5.334 13.524 1.00 92.19 184 LEU A N 1
ATOM 1468 C CA . LEU A 1 184 ? 6.045 -5.353 13.197 1.00 92.19 184 LEU A CA 1
ATOM 1469 C C . LEU A 1 184 ? 6.454 -6.753 12.749 1.00 92.19 184 LEU A C 1
ATOM 1471 O O . LEU A 1 184 ? 5.957 -7.752 13.268 1.00 92.19 184 LEU A O 1
ATOM 1475 N N . PHE A 1 185 ? 7.412 -6.818 11.832 1.00 90.81 185 PHE A N 1
ATOM 1476 C CA . PHE A 1 185 ? 8.158 -8.040 11.562 1.00 90.81 185 PHE A CA 1
ATOM 1477 C C . PHE A 1 185 ? 9.511 -7.980 12.255 1.00 90.81 185 PHE A C 1
ATOM 1479 O O . PHE A 1 185 ? 10.198 -6.960 12.191 1.00 90.81 185 PHE A O 1
ATOM 1486 N N . ASP A 1 186 ? 9.915 -9.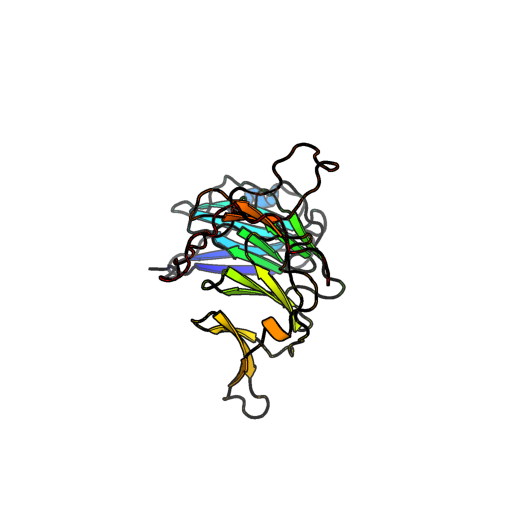078 12.886 1.00 87.44 186 ASP A N 1
ATOM 1487 C CA . ASP A 1 186 ? 11.315 -9.239 13.260 1.00 87.44 186 ASP A CA 1
ATOM 1488 C C . ASP A 1 186 ? 12.186 -9.621 12.047 1.00 87.44 186 ASP A C 1
ATOM 1490 O O . ASP A 1 186 ? 11.714 -9.848 10.928 1.00 87.44 186 ASP A O 1
ATOM 1494 N N . HIS A 1 187 ? 13.492 -9.723 12.287 1.00 82.69 187 HIS A N 1
ATOM 1495 C CA . HIS A 1 187 ? 14.478 -10.118 11.282 1.00 82.69 187 HIS A CA 1
ATOM 1496 C C . HIS A 1 187 ? 14.298 -11.553 10.742 1.00 82.69 187 HIS A C 1
ATOM 1498 O O . HIS A 1 187 ? 14.869 -11.881 9.703 1.00 82.69 187 HIS A O 1
ATOM 1504 N N . MET A 1 188 ? 13.523 -12.404 11.422 1.00 87.31 188 MET A N 1
ATOM 1505 C CA . MET A 1 188 ? 13.198 -13.773 11.005 1.00 87.31 188 MET A CA 1
ATOM 1506 C C . MET A 1 188 ? 11.840 -13.868 10.291 1.00 87.31 188 MET A C 1
ATOM 1508 O O . MET A 1 188 ? 11.447 -14.949 9.850 1.00 87.31 188 MET A O 1
ATOM 1512 N N . GLY A 1 189 ? 11.117 -12.754 10.155 1.00 84.69 189 GLY A N 1
ATOM 1513 C CA . GLY A 1 189 ? 9.787 -12.707 9.555 1.00 84.69 189 GLY A CA 1
ATOM 1514 C C . GLY A 1 189 ? 8.660 -13.165 10.480 1.00 84.69 189 GLY A C 1
ATOM 1515 O O . GLY A 1 189 ? 7.590 -13.542 9.996 1.00 84.69 189 GLY A O 1
ATOM 1516 N N . ILE A 1 190 ? 8.873 -13.128 11.796 1.00 88.94 190 ILE A N 1
ATOM 1517 C CA . ILE A 1 190 ? 7.836 -13.351 12.803 1.00 88.94 190 ILE A CA 1
ATOM 1518 C C . ILE A 1 190 ? 7.008 -12.074 12.938 1.00 88.94 190 ILE A C 1
ATOM 1520 O O . ILE A 1 190 ? 7.538 -11.000 13.224 1.00 88.94 190 ILE A O 1
ATOM 1524 N N . LEU A 1 191 ? 5.697 -12.206 12.733 1.00 92.69 191 LEU A N 1
ATOM 1525 C CA . LEU A 1 191 ? 4.746 -11.114 12.897 1.00 92.69 191 LEU A CA 1
ATOM 1526 C C . LEU A 1 191 ? 4.448 -10.895 14.383 1.00 92.69 191 LEU A C 1
ATOM 1528 O O . LEU A 1 191 ? 4.033 -11.818 15.091 1.00 92.69 191 LEU A O 1
ATOM 1532 N N . MET A 1 192 ? 4.624 -9.664 14.843 1.00 93.38 192 MET A N 1
ATOM 1533 C CA . MET A 1 192 ? 4.362 -9.241 16.212 1.00 93.38 192 MET A CA 1
ATOM 1534 C C . MET A 1 192 ? 3.342 -8.107 16.230 1.00 93.38 192 MET A C 1
ATOM 1536 O O . MET A 1 192 ? 3.413 -7.183 15.424 1.00 93.38 192 MET A O 1
ATOM 1540 N N . ALA A 1 193 ? 2.421 -8.171 17.186 1.00 93.25 193 ALA A N 1
ATOM 1541 C CA . ALA A 1 193 ? 1.600 -7.039 17.592 1.00 93.25 193 ALA A CA 1
ATOM 1542 C C . ALA A 1 193 ? 2.290 -6.340 18.761 1.00 93.25 193 ALA A C 1
ATOM 1544 O O . ALA A 1 193 ? 2.649 -7.002 19.739 1.00 93.25 193 ALA A O 1
ATOM 1545 N N . VAL A 1 194 ? 2.472 -5.027 18.653 1.00 91.25 194 VAL A N 1
ATOM 1546 C CA . VAL A 1 194 ? 3.069 -4.183 19.687 1.00 91.25 194 VAL A CA 1
ATOM 1547 C C . VAL A 1 194 ? 2.055 -3.142 20.132 1.00 91.25 194 VAL A C 1
ATOM 1549 O O . VAL A 1 194 ? 1.400 -2.491 19.322 1.00 91.25 194 VAL A O 1
ATOM 1552 N N . GLU A 1 195 ? 1.927 -3.001 21.444 1.00 88.81 195 GLU A N 1
ATOM 1553 C CA . GLU A 1 195 ? 0.965 -2.124 22.096 1.00 88.81 195 GLU A CA 1
ATOM 1554 C C . GLU A 1 195 ? 1.673 -1.304 23.175 1.00 88.81 195 GLU A C 1
ATOM 1556 O O . GLU A 1 195 ? 2.540 -1.799 23.904 1.00 88.81 195 GLU A O 1
ATOM 1561 N N . LEU A 1 196 ? 1.281 -0.038 23.305 1.00 83.75 196 LEU A N 1
ATOM 1562 C CA . LEU A 1 196 ? 1.660 0.775 24.458 1.00 83.75 196 LEU A CA 1
ATOM 1563 C C . LEU A 1 196 ? 0.867 0.309 25.678 1.00 83.75 196 LEU A C 1
ATOM 1565 O O . LEU A 1 196 ? -0.362 0.216 25.628 1.00 83.75 196 LEU A O 1
ATOM 1569 N N . ASP A 1 197 ? 1.555 0.043 26.786 1.00 78.50 197 ASP A N 1
ATOM 1570 C CA . ASP A 1 197 ? 0.888 -0.357 28.019 1.00 78.50 197 ASP A CA 1
ATOM 1571 C C . ASP A 1 197 ? 0.082 0.824 28.577 1.00 78.50 197 ASP A C 1
ATOM 1573 O O . ASP A 1 197 ? 0.634 1.821 29.048 1.00 78.50 197 ASP A O 1
ATOM 1577 N N . SER A 1 198 ? -1.246 0.698 28.564 1.00 76.25 198 SER A N 1
ATOM 1578 C CA . SER A 1 198 ? -2.153 1.724 29.084 1.00 76.25 198 SER A CA 1
ATOM 1579 C C . SER A 1 198 ? -1.961 2.001 30.575 1.00 76.25 198 SER A C 1
ATOM 1581 O O . SER A 1 198 ? -2.355 3.061 31.052 1.00 76.25 198 SER A O 1
ATOM 1583 N N . THR A 1 199 ? -1.383 1.055 31.318 1.00 80.56 199 THR A N 1
ATOM 1584 C CA . THR A 1 199 ? -1.102 1.195 32.754 1.00 80.56 199 THR A CA 1
ATOM 1585 C C . THR A 1 199 ? 0.289 1.753 33.037 1.00 80.56 199 THR A C 1
ATOM 1587 O O . THR A 1 199 ? 0.527 2.293 34.116 1.00 80.56 199 THR A O 1
ATOM 1590 N N . LYS A 1 200 ? 1.210 1.649 32.075 1.00 82.19 200 LYS A N 1
ATOM 1591 C CA . LYS A 1 200 ? 2.601 2.099 32.189 1.00 82.19 200 LYS A CA 1
ATOM 1592 C C . LYS A 1 200 ? 3.038 2.713 30.854 1.00 82.19 200 LYS A C 1
ATOM 1594 O O . LYS A 1 200 ? 3.648 2.012 30.048 1.00 82.19 200 LYS A O 1
ATOM 1599 N N . PRO A 1 201 ? 2.791 4.018 30.637 1.00 70.12 201 PRO A N 1
ATOM 1600 C CA . PRO A 1 201 ? 3.005 4.689 29.349 1.00 70.12 201 PRO A CA 1
ATOM 1601 C C . PRO A 1 201 ? 4.433 4.577 28.791 1.00 70.12 201 PRO A C 1
ATOM 1603 O O . PRO A 1 201 ? 4.642 4.726 27.594 1.00 70.12 201 PRO A O 1
ATOM 1606 N N . SER A 1 202 ? 5.414 4.296 29.653 1.00 77.19 202 SER A N 1
ATOM 1607 C CA . SER A 1 202 ? 6.822 4.105 29.290 1.00 77.19 202 SER A CA 1
ATOM 1608 C C . SER A 1 202 ? 7.180 2.668 28.892 1.00 77.19 202 SER A C 1
ATOM 1610 O O . SER A 1 202 ? 8.353 2.380 28.664 1.00 77.19 202 SER A O 1
ATOM 1612 N N . SER A 1 203 ? 6.218 1.743 28.870 1.00 82.12 203 SER A N 1
ATOM 1613 C CA . SER A 1 203 ? 6.463 0.333 28.565 1.00 82.12 203 SER A CA 1
ATOM 1614 C C . SER A 1 203 ? 5.665 -0.137 27.356 1.00 82.12 203 SER A C 1
ATOM 1616 O O . SER A 1 203 ? 4.501 0.217 27.168 1.00 82.12 203 SER A O 1
ATOM 1618 N N . LEU A 1 204 ? 6.326 -0.950 26.540 1.00 85.25 204 LEU A N 1
ATOM 1619 C CA . LEU A 1 204 ? 5.743 -1.618 25.389 1.00 85.25 204 LEU A CA 1
ATOM 1620 C C . LEU A 1 204 ? 5.440 -3.063 25.766 1.00 85.25 204 LEU A C 1
ATOM 1622 O O . LEU A 1 204 ? 6.259 -3.738 26.396 1.00 85.25 204 LEU A O 1
ATOM 1626 N N . ARG A 1 205 ? 4.276 -3.547 25.350 1.00 87.88 205 ARG A N 1
ATOM 1627 C CA . ARG A 1 205 ? 3.949 -4.970 25.350 1.00 87.88 205 ARG A CA 1
ATOM 1628 C C . ARG A 1 205 ? 3.963 -5.455 23.916 1.00 87.88 205 ARG A C 1
ATOM 1630 O O . ARG A 1 205 ? 3.552 -4.735 23.012 1.00 87.88 205 ARG A O 1
ATOM 1637 N N . TYR A 1 206 ? 4.428 -6.678 23.714 1.00 90.31 206 TYR A N 1
ATOM 1638 C CA . TYR A 1 206 ? 4.339 -7.321 22.415 1.00 90.31 206 TYR A CA 1
ATOM 1639 C C . TYR A 1 206 ? 3.853 -8.754 22.561 1.00 90.31 206 TYR A C 1
ATOM 1641 O O . TYR A 1 206 ? 4.019 -9.388 23.607 1.00 90.31 206 TYR A O 1
ATOM 1649 N N . ARG A 1 207 ? 3.262 -9.266 21.488 1.00 92.00 207 ARG A N 1
ATOM 1650 C CA . ARG A 1 207 ? 2.878 -10.669 21.359 1.00 92.00 207 ARG A CA 1
ATOM 1651 C C . ARG A 1 207 ? 3.137 -11.153 19.943 1.00 92.00 207 ARG A C 1
ATOM 1653 O O . ARG A 1 207 ? 3.004 -10.398 18.983 1.00 92.00 207 ARG A O 1
ATOM 1660 N N . ILE A 1 208 ? 3.474 -12.429 19.825 1.00 91.88 208 ILE A N 1
ATOM 1661 C CA . ILE A 1 208 ? 3.675 -13.083 18.534 1.00 91.88 208 ILE A CA 1
ATOM 1662 C C . ILE A 1 208 ? 2.314 -13.482 17.965 1.00 91.88 208 ILE A C 1
ATOM 1664 O O . ILE A 1 208 ? 1.536 -14.169 18.631 1.00 91.88 208 ILE A O 1
ATOM 1668 N N . ILE A 1 209 ? 2.045 -13.093 16.721 1.00 90.94 209 ILE A N 1
ATOM 1669 C CA . ILE A 1 209 ? 0.860 -13.526 15.983 1.00 90.94 209 ILE A CA 1
ATOM 1670 C C . ILE A 1 209 ? 1.189 -14.850 15.299 1.00 90.94 209 ILE A C 1
ATOM 1672 O O . ILE A 1 209 ? 2.004 -14.927 14.379 1.00 90.94 209 ILE A O 1
ATOM 1676 N N . SER A 1 210 ? 0.548 -15.924 15.758 1.00 87.50 210 SER A N 1
ATOM 1677 C CA . SER A 1 210 ? 0.750 -17.269 15.210 1.00 87.50 210 SER A CA 1
ATOM 1678 C C . SER A 1 210 ? -0.007 -17.448 13.894 1.00 87.50 210 SER A C 1
ATOM 1680 O O . SER A 1 210 ? -1.029 -18.129 13.858 1.00 87.50 210 SER A O 1
ATOM 1682 N N . VAL A 1 211 ? 0.516 -16.871 12.807 1.00 85.06 211 VAL A N 1
ATOM 1683 C CA . VAL A 1 211 ? -0.094 -16.877 11.462 1.00 85.06 211 VAL A CA 1
ATOM 1684 C C . VAL A 1 211 ? -0.668 -18.248 11.081 1.00 85.06 211 VAL A C 1
ATOM 1686 O O . VAL A 1 211 ? -1.856 -18.354 10.797 1.00 85.06 211 VAL A O 1
ATOM 1689 N N . ASN A 1 212 ? 0.125 -19.320 11.176 1.00 80.12 212 ASN A N 1
ATOM 1690 C CA . ASN A 1 212 ? -0.298 -20.670 10.774 1.00 80.12 212 ASN A CA 1
ATOM 1691 C C . ASN A 1 212 ? -1.515 -21.211 11.541 1.00 80.12 212 ASN A C 1
ATOM 1693 O O . ASN A 1 212 ? -2.226 -22.061 11.020 1.00 80.12 212 ASN A O 1
ATOM 1697 N N . LYS A 1 213 ? -1.739 -20.761 12.781 1.00 82.31 213 LYS A N 1
ATOM 1698 C CA . LYS A 1 213 ? -2.881 -21.190 13.605 1.00 82.31 213 LYS A CA 1
ATOM 1699 C C . LYS A 1 213 ? -4.125 -20.332 13.383 1.00 82.31 213 LYS A C 1
ATOM 1701 O O . LYS A 1 213 ? -5.207 -20.733 13.791 1.00 82.31 213 LYS A O 1
ATOM 1706 N N . LEU A 1 214 ? -3.948 -19.143 12.812 1.00 81.12 214 LEU A N 1
ATOM 1707 C CA . LEU A 1 214 ? -4.977 -18.112 12.734 1.00 81.12 214 LEU A CA 1
ATOM 1708 C C . LEU A 1 214 ? -5.533 -17.932 11.324 1.00 81.12 214 LEU A C 1
ATOM 1710 O O . LEU A 1 214 ? -6.569 -17.296 11.189 1.00 81.12 214 LEU A O 1
ATOM 1714 N N . ILE A 1 215 ? -4.882 -18.459 10.284 1.00 78.62 215 ILE A N 1
ATOM 1715 C CA . ILE A 1 215 ? -5.407 -18.407 8.913 1.00 78.62 215 ILE A CA 1
ATOM 1716 C C . ILE A 1 215 ? -6.805 -19.045 8.880 1.00 78.62 215 ILE A C 1
ATOM 1718 O O . ILE A 1 215 ? -6.957 -20.238 9.136 1.00 78.62 215 ILE A O 1
ATOM 1722 N N . GLN A 1 216 ? -7.822 -18.237 8.571 1.00 67.19 216 GLN A N 1
ATOM 1723 C CA . GLN A 1 216 ? -9.145 -18.724 8.181 1.00 67.19 216 GLN A CA 1
ATOM 1724 C C . GLN A 1 216 ? -9.058 -19.226 6.732 1.00 67.19 216 GLN A C 1
ATOM 1726 O O . GLN A 1 216 ? -8.294 -18.662 5.956 1.00 67.19 216 GLN A O 1
ATOM 1731 N N . GLU A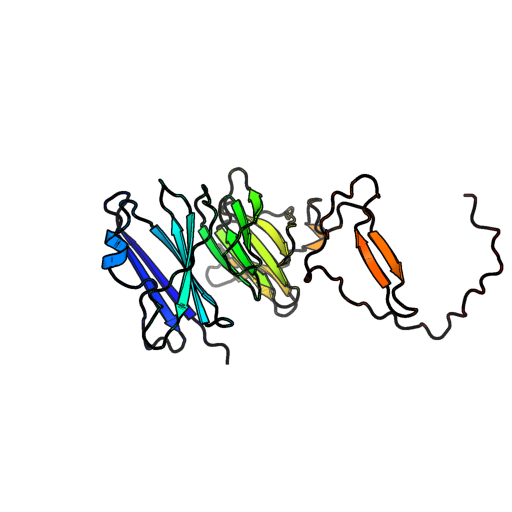 1 217 ? -9.839 -20.250 6.370 1.00 58.00 217 GLU A N 1
ATOM 1732 C CA . GLU A 1 217 ? -9.820 -21.050 5.118 1.00 58.00 217 GLU A CA 1
ATOM 1733 C C . GLU A 1 217 ? -9.790 -20.297 3.761 1.00 58.00 217 GLU A C 1
ATOM 1735 O O . GLU A 1 217 ? -9.789 -20.931 2.709 1.00 58.00 217 GLU A O 1
ATOM 1740 N N . HIS A 1 218 ? -9.717 -18.964 3.731 1.00 55.12 218 HIS A N 1
ATOM 1741 C CA . HIS A 1 218 ? -9.422 -18.210 2.515 1.00 55.12 218 HIS A CA 1
ATOM 1742 C C . HIS A 1 218 ? -7.957 -18.423 2.099 1.00 55.12 218 HIS A C 1
ATOM 1744 O O . HIS A 1 218 ? -6.996 -18.007 2.744 1.00 55.12 218 HIS A O 1
ATOM 1750 N N . ASP A 1 219 ? -7.860 -19.175 1.013 1.00 51.94 219 ASP A N 1
ATOM 1751 C CA . ASP A 1 219 ? -6.814 -20.105 0.640 1.00 51.94 219 ASP A CA 1
ATOM 1752 C C . ASP A 1 219 ? -5.530 -19.440 0.099 1.00 51.94 219 ASP A C 1
ATOM 1754 O O . ASP A 1 219 ? -5.491 -18.929 -1.024 1.00 51.94 219 ASP A O 1
ATOM 1758 N N . ILE A 1 220 ? -4.426 -19.496 0.858 1.00 52.53 220 ILE A N 1
ATOM 1759 C CA . ILE A 1 220 ? -3.077 -19.359 0.265 1.00 52.53 220 ILE A CA 1
ATOM 1760 C C . ILE A 1 220 ? -2.714 -20.651 -0.506 1.00 52.53 220 ILE A C 1
ATOM 1762 O O . ILE A 1 220 ? -1.742 -20.660 -1.265 1.00 52.53 220 ILE A O 1
ATOM 1766 N N . ALA A 1 221 ? -3.470 -21.745 -0.349 1.00 53.91 221 ALA A N 1
ATOM 1767 C CA . ALA A 1 221 ? -3.249 -22.984 -1.086 1.00 53.91 221 ALA A CA 1
ATOM 1768 C C . ALA A 1 221 ? -3.911 -22.957 -2.474 1.00 53.91 221 ALA A C 1
ATOM 1770 O O . ALA A 1 221 ? -4.429 -21.939 -2.940 1.00 53.91 221 ALA A O 1
ATOM 1771 N N . PHE A 1 222 ? -3.734 -24.054 -3.208 1.00 57.38 222 PHE A N 1
ATOM 1772 C CA . PHE A 1 222 ? -4.218 -24.233 -4.573 1.00 57.38 222 PHE A CA 1
ATOM 1773 C C . PHE A 1 222 ? -5.717 -24.540 -4.563 1.00 57.38 222 PHE A C 1
ATOM 1775 O O . PHE A 1 222 ? -6.143 -25.432 -3.838 1.00 57.38 222 PHE A O 1
ATOM 1782 N N . LYS A 1 223 ? -6.502 -23.868 -5.424 1.00 58.56 223 LYS A N 1
ATOM 1783 C CA . LYS A 1 223 ? -7.953 -24.113 -5.537 1.00 58.56 223 LYS A CA 1
ATOM 1784 C C . LYS A 1 223 ? -8.248 -25.536 -6.016 1.00 58.56 223 LYS A C 1
ATOM 1786 O O . LYS A 1 223 ? -9.363 -26.026 -5.858 1.00 58.56 223 LYS A O 1
ATOM 1791 N N . ARG A 1 224 ? -7.279 -26.174 -6.675 1.00 61.78 224 ARG A N 1
ATOM 1792 C CA . ARG A 1 224 ? -7.362 -27.537 -7.203 1.00 61.78 224 ARG A CA 1
ATOM 1793 C C . ARG A 1 224 ? -6.187 -28.377 -6.725 1.00 61.78 224 ARG A C 1
ATOM 1795 O O . ARG A 1 224 ? -5.157 -27.859 -6.297 1.00 61.78 224 ARG A O 1
ATOM 1802 N N . SER A 1 225 ? -6.341 -29.694 -6.850 1.00 64.62 225 SER A N 1
ATOM 1803 C CA . SER A 1 225 ? -5.276 -30.654 -6.571 1.00 64.62 225 SER A CA 1
ATOM 1804 C C . SER A 1 225 ? -3.991 -30.275 -7.303 1.00 64.62 225 SER A C 1
ATOM 1806 O O . SER A 1 225 ? -4.016 -29.845 -8.457 1.00 64.62 225 SER A O 1
ATOM 1808 N N . ILE A 1 226 ? -2.859 -30.447 -6.631 1.00 69.75 226 ILE A N 1
ATOM 1809 C CA . ILE A 1 226 ? -1.554 -30.226 -7.241 1.00 69.75 226 ILE A CA 1
ATOM 1810 C C . ILE A 1 226 ? -1.229 -31.437 -8.113 1.00 69.75 226 ILE A C 1
ATOM 1812 O O . ILE A 1 226 ? -1.269 -32.577 -7.649 1.00 69.75 226 ILE A O 1
ATOM 1816 N N . ALA A 1 227 ? -0.895 -31.184 -9.369 1.00 68.75 227 ALA A N 1
ATOM 1817 C CA . ALA A 1 227 ? -0.320 -32.158 -10.272 1.00 68.75 227 ALA A CA 1
ATOM 1818 C C . ALA A 1 227 ? 1.209 -32.043 -10.253 1.00 68.75 227 ALA A C 1
ATOM 1820 O O . ALA A 1 227 ? 1.788 -30.954 -10.232 1.00 68.75 227 ALA A O 1
ATOM 1821 N N . LEU A 1 228 ? 1.850 -33.206 -10.229 1.00 73.50 228 LEU A N 1
ATOM 1822 C CA . LEU A 1 228 ? 3.294 -33.370 -10.262 1.00 73.50 228 LEU A CA 1
ATOM 1823 C C . LEU A 1 228 ? 3.712 -33.705 -11.696 1.00 73.50 228 LEU A C 1
ATOM 1825 O O . LEU A 1 228 ? 3.286 -34.721 -12.243 1.00 73.50 228 LEU A O 1
ATOM 1829 N N . GLN A 1 229 ? 4.588 -32.894 -12.277 1.00 68.94 229 GLN A N 1
ATOM 1830 C CA . GLN A 1 229 ? 5.214 -33.159 -13.565 1.00 68.94 229 GLN A CA 1
ATOM 1831 C C . GLN A 1 229 ? 6.712 -33.390 -13.366 1.00 68.94 229 GLN A C 1
ATOM 1833 O O . GLN A 1 229 ? 7.441 -32.498 -12.935 1.00 68.94 229 GLN A O 1
ATOM 1838 N N . TYR A 1 230 ? 7.196 -34.582 -13.706 1.00 63.78 230 TYR A N 1
ATOM 1839 C CA . TYR A 1 230 ? 8.631 -34.856 -13.731 1.00 63.78 230 TYR A CA 1
ATOM 1840 C C . TYR A 1 230 ? 9.265 -34.140 -14.923 1.00 63.78 230 TYR A C 1
ATOM 1842 O O . TYR A 1 230 ? 8.904 -34.407 -16.068 1.00 63.78 230 TYR A O 1
ATOM 1850 N N . TYR A 1 231 ? 10.194 -33.225 -14.650 1.00 60.69 231 TYR A N 1
ATOM 1851 C CA . TYR A 1 231 ? 10.968 -32.541 -15.687 1.00 60.69 231 TYR A CA 1
ATOM 1852 C C . TYR A 1 231 ? 12.300 -33.258 -15.922 1.00 60.69 231 TYR A C 1
ATOM 1854 O O . TYR A 1 231 ? 12.691 -33.498 -17.061 1.00 60.69 231 TYR A O 1
ATOM 1862 N N . THR A 1 232 ? 12.962 -33.683 -14.842 1.00 68.25 232 THR A N 1
ATOM 1863 C CA . THR A 1 232 ? 14.123 -34.584 -14.888 1.00 68.25 232 THR A CA 1
ATOM 1864 C C . THR A 1 232 ? 14.052 -35.600 -13.744 1.00 68.25 232 THR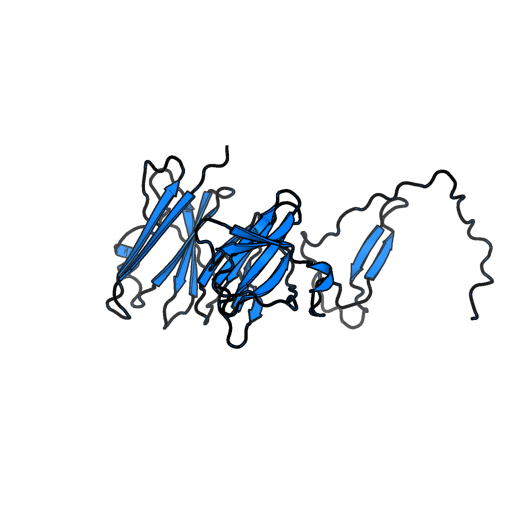 A C 1
ATOM 1866 O O . THR A 1 232 ? 13.124 -35.590 -12.937 1.00 68.25 232 THR A O 1
ATOM 1869 N N . THR A 1 233 ? 15.065 -36.462 -13.627 1.00 65.75 233 THR A N 1
ATOM 1870 C CA . THR A 1 233 ? 15.233 -37.366 -12.476 1.00 65.75 233 THR A CA 1
ATOM 1871 C C . THR A 1 233 ? 15.483 -36.645 -11.148 1.00 65.75 233 THR A C 1
ATOM 1873 O O . THR A 1 233 ? 15.408 -37.277 -10.098 1.00 65.75 233 THR A O 1
ATOM 1876 N N . GLU A 1 234 ? 15.808 -35.353 -11.185 1.00 63.56 234 GLU A N 1
ATOM 1877 C CA . GLU A 1 234 ? 16.130 -34.535 -10.008 1.00 63.56 234 GLU A CA 1
ATOM 1878 C C . GLU A 1 234 ? 15.127 -33.400 -9.779 1.00 63.56 234 GLU A C 1
ATOM 1880 O O . GLU A 1 234 ? 15.057 -32.863 -8.674 1.00 63.56 234 GLU A O 1
ATOM 1885 N N . TYR A 1 235 ? 14.332 -33.052 -10.796 1.00 50.22 235 TYR A N 1
ATOM 1886 C CA . TYR A 1 235 ? 13.426 -31.910 -10.765 1.00 50.22 235 TYR A CA 1
ATOM 1887 C C . TYR A 1 235 ? 11.991 -32.315 -11.090 1.00 50.22 235 TYR A C 1
ATOM 1889 O O . TYR A 1 235 ? 11.708 -32.944 -12.114 1.00 50.22 235 TYR A O 1
ATOM 1897 N N . VAL A 1 236 ? 11.076 -31.862 -10.238 1.00 58.88 236 VAL A N 1
ATOM 1898 C CA . VAL A 1 236 ? 9.632 -31.943 -10.449 1.00 58.88 236 VAL A CA 1
ATOM 1899 C C . VAL A 1 236 ? 9.048 -30.536 -10.467 1.00 58.88 236 VAL A C 1
ATOM 1901 O O . VAL A 1 236 ? 9.409 -29.696 -9.642 1.00 58.88 236 VAL A O 1
ATOM 1904 N N . LEU A 1 237 ? 8.145 -30.276 -11.407 1.00 64.44 237 LEU A N 1
ATOM 1905 C CA . LEU A 1 237 ? 7.259 -29.124 -11.361 1.00 64.44 237 LEU A CA 1
ATOM 1906 C C . LEU A 1 237 ? 5.969 -29.518 -10.650 1.00 64.44 237 LEU A C 1
ATOM 1908 O O . LEU A 1 237 ? 5.364 -30.545 -10.948 1.00 64.44 237 LEU A O 1
ATOM 1912 N N . LEU A 1 238 ? 5.544 -28.670 -9.723 1.00 66.56 238 LEU A N 1
ATOM 1913 C CA . LEU A 1 238 ? 4.225 -28.734 -9.111 1.00 66.56 238 LEU A CA 1
ATOM 1914 C C . LEU A 1 238 ? 3.371 -27.645 -9.751 1.00 66.56 238 LEU A C 1
ATOM 1916 O O . LEU A 1 238 ? 3.753 -26.474 -9.728 1.00 66.56 238 LEU A O 1
ATOM 1920 N N . HIS A 1 239 ? 2.232 -28.023 -10.317 1.00 66.50 239 HIS A N 1
ATOM 1921 C CA . HIS A 1 239 ? 1.270 -27.084 -10.882 1.00 66.50 239 HIS A CA 1
ATOM 1922 C C . HIS A 1 239 ? -0.142 -27.408 -10.404 1.00 66.50 239 HIS A C 1
ATOM 1924 O O . HIS A 1 239 ? -0.454 -28.531 -10.024 1.00 66.50 239 HIS A O 1
ATOM 1930 N N . GLU A 1 240 ? -1.017 -26.413 -10.423 1.00 69.38 240 GLU A N 1
ATOM 1931 C CA . GLU A 1 240 ? -2.436 -26.621 -10.151 1.00 69.38 240 GLU A CA 1
ATOM 1932 C C . GLU A 1 240 ? -3.060 -27.452 -11.291 1.00 69.38 240 GLU A C 1
ATOM 1934 O O . GLU A 1 240 ? -2.833 -27.159 -12.470 1.00 69.38 240 GLU A O 1
ATOM 1939 N N . PHE A 1 241 ? -3.791 -28.524 -10.971 1.00 65.75 241 PHE A N 1
ATOM 1940 C CA . PHE A 1 241 ? -4.404 -29.402 -11.973 1.00 65.75 241 PHE A CA 1
ATOM 1941 C C . PHE A 1 241 ? -5.560 -28.699 -12.695 1.00 65.75 241 PHE A C 1
ATOM 1943 O O . PHE A 1 241 ? -6.477 -28.162 -12.069 1.00 65.75 241 PHE A O 1
ATOM 1950 N N . VAL A 1 242 ? -5.548 -28.742 -14.028 1.00 64.31 242 VAL A N 1
ATOM 1951 C CA . VAL A 1 242 ? -6.607 -28.209 -14.891 1.00 64.31 242 VAL A CA 1
ATOM 1952 C C . VAL A 1 242 ? -7.063 -29.318 -15.846 1.00 64.31 242 VAL A C 1
ATOM 1954 O O . VAL A 1 242 ? -6.235 -29.792 -16.619 1.00 64.31 242 VAL A O 1
ATOM 1957 N N . PRO A 1 243 ? -8.341 -29.738 -15.821 1.00 56.97 243 PRO A N 1
ATOM 1958 C CA . PRO A 1 243 ? -8.864 -30.707 -16.776 1.00 56.97 243 PRO A CA 1
ATOM 1959 C C . PRO A 1 243 ? -9.058 -30.084 -18.171 1.00 56.97 243 PRO A C 1
ATOM 1961 O O . PRO A 1 243 ? -9.445 -28.921 -18.296 1.00 56.97 243 PRO A O 1
ATOM 1964 N N . ASP A 1 244 ? -8.832 -30.890 -19.214 1.00 53.78 244 ASP A N 1
ATOM 1965 C CA . ASP A 1 244 ? -8.778 -30.496 -20.638 1.00 53.78 244 ASP A CA 1
ATOM 1966 C C . ASP A 1 244 ? -10.045 -29.811 -21.188 1.00 53.78 244 ASP A C 1
ATOM 1968 O O . ASP A 1 244 ? -9.999 -29.119 -22.201 1.00 53.78 244 ASP A O 1
ATOM 1972 N N . ILE A 1 245 ? -11.187 -29.954 -20.516 1.00 55.62 245 ILE A N 1
ATOM 1973 C CA . ILE A 1 245 ? -12.483 -29.438 -20.990 1.00 55.62 245 ILE A CA 1
ATOM 1974 C C . ILE A 1 245 ? -12.566 -27.898 -20.868 1.00 55.62 245 ILE A C 1
ATOM 1976 O O . ILE A 1 245 ? -13.400 -27.265 -21.508 1.00 55.62 245 ILE A O 1
ATOM 1980 N N . GLU A 1 246 ? -11.675 -27.262 -20.099 1.00 50.16 246 GLU A N 1
ATOM 1981 C CA . GLU A 1 246 ? -11.681 -25.808 -19.857 1.00 50.16 246 GLU A CA 1
ATOM 1982 C C . GLU A 1 246 ? -10.614 -25.025 -20.654 1.00 50.16 246 GLU A C 1
ATOM 1984 O O . GLU A 1 246 ? -10.324 -23.864 -20.335 1.00 50.16 246 GLU A O 1
ATOM 1989 N N . VAL A 1 247 ? -9.960 -25.629 -21.649 1.00 48.47 247 VAL A N 1
ATOM 1990 C CA . VAL A 1 247 ? -8.849 -24.979 -22.365 1.00 48.47 247 VAL A CA 1
ATOM 1991 C C . VAL A 1 247 ? -9.378 -24.064 -23.478 1.00 48.47 247 VAL A C 1
ATOM 1993 O O . VAL A 1 247 ? -9.258 -24.353 -24.663 1.00 48.47 247 VAL A O 1
ATOM 1996 N N . SER A 1 248 ? -9.919 -22.901 -23.104 1.00 45.91 248 SER A N 1
ATOM 1997 C CA . SER A 1 248 ? -9.802 -21.723 -23.970 1.00 45.91 248 SER A CA 1
ATOM 1998 C C . SER A 1 248 ? -8.379 -21.182 -23.827 1.00 45.91 248 SER A C 1
ATOM 2000 O O . SER A 1 248 ? -7.938 -20.829 -22.731 1.00 45.91 248 SER A O 1
ATOM 2002 N N . SER A 1 249 ? -7.653 -21.176 -24.936 1.00 47.84 249 SER A N 1
ATOM 2003 C CA . SER A 1 249 ? -6.251 -20.796 -25.096 1.00 47.84 249 SER A CA 1
ATOM 2004 C C . SER A 1 249 ? -5.855 -19.484 -24.401 1.00 47.84 249 SER A C 1
ATOM 2006 O O . SER A 1 249 ? -6.053 -18.395 -24.935 1.00 47.84 249 SER A O 1
ATOM 2008 N N . SER A 1 250 ? -5.203 -19.591 -23.249 1.00 43.38 250 SER A N 1
ATOM 2009 C CA . SER A 1 250 ? -4.253 -18.598 -22.741 1.00 43.38 250 SER A CA 1
ATOM 2010 C C . SER A 1 250 ? -3.410 -19.275 -21.667 1.00 43.38 250 SER A C 1
ATOM 2012 O O . SER A 1 250 ? -3.966 -19.914 -20.773 1.00 43.38 250 SER A O 1
ATOM 2014 N N . PHE A 1 251 ? -2.085 -19.175 -21.756 1.00 41.84 251 PHE A N 1
ATOM 2015 C CA . PHE A 1 251 ? -1.173 -19.682 -20.730 1.00 41.84 251 PHE A CA 1
ATOM 2016 C C . PHE A 1 251 ? -1.623 -19.190 -19.340 1.00 41.84 251 PHE A C 1
ATOM 2018 O O . PHE A 1 251 ? -1.680 -17.988 -19.096 1.00 41.84 251 PHE A O 1
ATOM 2025 N N . ARG A 1 252 ? -1.997 -20.122 -18.448 1.00 54.06 252 ARG A N 1
ATOM 2026 C CA . ARG A 1 252 ? -2.633 -19.828 -17.145 1.00 54.06 252 ARG A CA 1
ATOM 2027 C C . ARG A 1 252 ? -1.668 -19.375 -16.043 1.00 54.06 252 ARG A C 1
ATOM 2029 O O . ARG A 1 252 ? -2.131 -19.026 -14.963 1.00 54.06 252 ARG A O 1
ATOM 2036 N N . PHE A 1 253 ? -0.360 -19.348 -16.293 1.00 42.84 253 PHE A N 1
ATOM 2037 C CA . PHE A 1 253 ? 0.632 -18.914 -15.308 1.00 42.84 253 PHE A CA 1
ATOM 2038 C C . PHE A 1 253 ? 1.471 -17.760 -15.854 1.00 42.84 253 PHE A C 1
ATOM 2040 O O . PHE A 1 253 ? 1.999 -17.834 -16.964 1.00 42.84 253 PHE A O 1
ATOM 2047 N N . HIS A 1 254 ? 1.595 -16.690 -15.064 1.00 44.19 254 HIS A N 1
ATOM 2048 C CA . HIS A 1 254 ? 2.510 -15.589 -15.361 1.00 44.19 254 HIS A CA 1
ATOM 2049 C C . HIS A 1 254 ? 3.960 -16.116 -15.312 1.00 44.19 254 HIS A C 1
ATOM 2051 O O . HIS A 1 254 ? 4.240 -16.987 -14.488 1.00 44.19 254 HIS A O 1
ATOM 2057 N N . PRO A 1 255 ? 4.923 -15.576 -16.086 1.00 43.94 255 PRO A N 1
ATOM 2058 C CA . PRO A 1 255 ? 6.338 -15.980 -16.019 1.00 43.94 255 PRO A CA 1
ATOM 2059 C C . PRO A 1 255 ? 6.976 -15.977 -14.615 1.00 43.94 255 PRO A C 1
ATOM 2061 O O . PRO A 1 255 ? 7.983 -16.638 -14.391 1.00 43.94 255 PRO A O 1
ATOM 2064 N N . HIS A 1 256 ? 6.379 -15.265 -13.654 1.00 42.94 256 HIS A N 1
ATOM 2065 C CA . HIS A 1 256 ? 6.832 -15.187 -12.260 1.00 42.94 256 HIS A CA 1
ATOM 2066 C C . HIS A 1 256 ? 6.134 -16.199 -11.328 1.00 42.94 256 HIS A C 1
ATOM 2068 O O . HIS A 1 256 ? 6.486 -16.297 -10.158 1.00 42.94 256 HIS A O 1
ATOM 2074 N N . HIS A 1 257 ? 5.153 -16.958 -11.831 1.00 41.72 257 HIS A N 1
ATOM 2075 C CA . HIS A 1 257 ? 4.475 -18.064 -11.135 1.00 41.72 257 HIS A CA 1
ATOM 2076 C C . HIS A 1 257 ? 5.125 -19.423 -11.422 1.00 41.72 257 HIS A C 1
ATOM 2078 O O . HIS A 1 257 ? 4.586 -20.463 -11.049 1.00 41.72 257 HIS A O 1
ATOM 2084 N N . VAL A 1 258 ? 6.291 -19.422 -12.073 1.00 43.97 258 VAL A N 1
ATOM 2085 C CA . VAL A 1 258 ? 7.131 -20.612 -12.200 1.00 43.97 258 VAL A CA 1
ATOM 2086 C C . VAL A 1 258 ? 7.592 -21.009 -10.799 1.00 43.97 258 VAL A C 1
ATOM 2088 O O . VAL A 1 258 ? 8.219 -20.227 -10.084 1.00 43.97 258 VAL A O 1
ATOM 2091 N N . GLY A 1 259 ? 7.196 -22.216 -10.393 1.00 41.97 259 GLY A N 1
ATOM 2092 C CA . GLY A 1 259 ? 7.391 -22.742 -9.050 1.00 41.97 259 GLY A CA 1
ATOM 2093 C C . GLY A 1 259 ? 8.847 -22.731 -8.583 1.00 41.97 259 GLY A C 1
ATOM 2094 O O . GLY A 1 259 ? 9.800 -22.735 -9.362 1.00 41.97 259 GLY A O 1
ATOM 2095 N N . LYS A 1 260 ? 9.009 -22.740 -7.261 1.00 40.59 260 LYS A N 1
ATOM 2096 C CA . LYS A 1 260 ? 10.309 -22.815 -6.596 1.00 40.59 260 LYS A CA 1
ATOM 2097 C C . LYS A 1 260 ? 10.931 -24.189 -6.870 1.00 40.59 260 LYS A C 1
ATOM 2099 O O . LYS A 1 260 ? 10.303 -25.209 -6.602 1.00 40.59 260 LYS A O 1
ATOM 2104 N N . ILE A 1 261 ? 12.156 -24.215 -7.395 1.00 42.19 261 ILE A N 1
ATOM 2105 C CA . ILE A 1 261 ? 12.933 -25.449 -7.566 1.00 42.19 261 ILE A CA 1
ATOM 2106 C C . ILE A 1 261 ? 13.256 -25.994 -6.172 1.00 42.19 261 ILE A C 1
ATOM 2108 O O . ILE A 1 261 ? 13.914 -25.321 -5.378 1.00 42.19 261 ILE A O 1
ATOM 2112 N N . PHE A 1 262 ? 12.804 -27.209 -5.870 1.00 43.50 262 PHE A N 1
ATOM 2113 C CA . PHE A 1 262 ? 13.225 -27.941 -4.679 1.00 43.50 262 PHE A CA 1
ATOM 2114 C C . PHE A 1 262 ? 14.218 -29.019 -5.109 1.00 43.50 262 PHE A C 1
ATOM 2116 O O . PHE A 1 262 ? 13.888 -29.852 -5.951 1.00 43.50 262 PHE A O 1
ATOM 2123 N N . SER A 1 263 ? 15.432 -29.010 -4.549 1.00 41.56 263 SER A N 1
ATOM 2124 C CA . SER A 1 263 ? 16.361 -30.125 -4.726 1.00 41.56 263 SER A CA 1
ATOM 2125 C C . SER A 1 263 ? 16.055 -31.195 -3.684 1.00 41.56 263 SER A C 1
ATOM 2127 O O . SER A 1 263 ? 16.094 -30.961 -2.474 1.00 41.56 263 SER A O 1
ATOM 2129 N N . LEU A 1 264 ? 15.720 -32.393 -4.151 1.00 39.47 264 LEU A N 1
ATOM 2130 C CA . LEU A 1 264 ? 15.632 -33.555 -3.280 1.00 39.47 264 LEU A CA 1
ATOM 2131 C C . LEU A 1 264 ? 17.048 -34.096 -3.082 1.00 39.47 264 LEU A C 1
ATOM 2133 O O . LEU A 1 264 ? 17.690 -34.549 -4.028 1.00 39.47 264 LEU A O 1
ATOM 2137 N N . ARG A 1 265 ? 17.554 -34.069 -1.844 1.00 35.41 265 ARG A N 1
ATOM 2138 C CA . ARG A 1 265 ? 18.758 -34.837 -1.509 1.00 35.41 265 ARG A CA 1
ATOM 2139 C C . ARG A 1 265 ? 18.406 -36.318 -1.586 1.00 35.41 265 ARG A C 1
ATOM 2141 O O . ARG A 1 265 ? 17.537 -36.782 -0.851 1.00 35.41 265 ARG A O 1
ATOM 2148 N N . ARG A 1 266 ? 19.099 -37.067 -2.449 1.00 46.56 266 ARG A N 1
ATOM 2149 C CA . ARG A 1 266 ? 19.065 -38.533 -2.404 1.00 46.56 266 ARG A CA 1
ATOM 2150 C C . ARG A 1 266 ? 19.472 -38.980 -1.005 1.00 46.56 266 ARG A C 1
ATOM 2152 O O . ARG A 1 266 ? 20.572 -38.672 -0.550 1.00 46.56 266 ARG A O 1
ATOM 2159 N N . HIS A 1 267 ? 18.593 -39.718 -0.338 1.00 44.03 267 HIS A N 1
ATOM 2160 C CA . HIS A 1 267 ? 18.975 -40.437 0.866 1.00 44.03 267 HIS A CA 1
ATOM 2161 C C . HIS A 1 267 ? 19.954 -41.550 0.439 1.00 44.03 267 HIS A C 1
ATOM 2163 O O . HIS A 1 267 ? 19.600 -42.335 -0.450 1.00 44.03 267 HIS A O 1
ATOM 2169 N N . PRO A 1 268 ? 21.179 -41.629 0.997 1.00 41.78 268 PRO A N 1
ATOM 2170 C CA . PRO A 1 268 ? 22.092 -42.720 0.690 1.00 41.78 268 PRO A CA 1
ATOM 2171 C C . PRO A 1 268 ? 21.530 -43.985 1.344 1.00 41.78 268 PRO A C 1
ATOM 2173 O O . PRO A 1 268 ? 21.691 -44.200 2.539 1.00 41.78 268 PRO A O 1
ATOM 2176 N N . GLY A 1 269 ? 20.770 -44.759 0.571 1.00 43.97 269 GLY A N 1
ATOM 2177 C CA . GLY A 1 269 ? 20.070 -45.954 1.046 1.00 43.97 269 GLY A CA 1
ATOM 2178 C C . GLY A 1 269 ? 18.796 -46.299 0.273 1.00 43.97 269 GLY A C 1
ATOM 2179 O O . GLY A 1 269 ? 18.329 -47.428 0.365 1.00 43.97 269 GLY A O 1
ATOM 2180 N N . ALA A 1 270 ? 18.245 -45.377 -0.525 1.00 41.19 270 ALA A N 1
ATOM 2181 C CA . ALA A 1 270 ? 17.111 -45.691 -1.392 1.00 41.19 270 ALA A CA 1
ATOM 2182 C C . ALA A 1 270 ? 17.595 -46.411 -2.662 1.00 41.19 270 ALA A C 1
ATOM 2184 O O . ALA A 1 270 ? 18.116 -45.787 -3.589 1.00 41.19 270 ALA A O 1
ATOM 2185 N N . SER A 1 271 ? 17.442 -47.733 -2.698 1.00 40.47 271 SER A N 1
ATOM 2186 C CA . SER A 1 271 ? 17.597 -48.526 -3.916 1.00 40.47 271 SER A CA 1
ATOM 2187 C C . SER A 1 271 ? 16.508 -48.154 -4.935 1.00 40.47 271 SER A C 1
ATOM 2189 O O . SER A 1 271 ? 15.373 -47.851 -4.555 1.00 40.47 271 SER A O 1
ATOM 2191 N N . PRO A 1 272 ? 16.821 -48.149 -6.243 1.00 38.41 272 PRO A N 1
ATOM 2192 C CA . PRO A 1 272 ? 15.823 -47.882 -7.267 1.00 38.41 272 PRO A CA 1
ATOM 2193 C C . PRO A 1 272 ? 14.763 -48.987 -7.232 1.00 38.41 272 PRO A C 1
ATOM 2195 O O . PRO A 1 272 ? 15.083 -50.163 -7.404 1.00 38.41 272 PRO A O 1
ATOM 2198 N N . CYS A 1 273 ? 13.496 -48.617 -7.026 1.00 28.78 273 CYS A N 1
ATOM 2199 C CA . CYS A 1 273 ? 12.384 -49.529 -7.274 1.00 28.78 273 CYS A CA 1
ATOM 2200 C C . CYS A 1 273 ? 12.424 -49.937 -8.751 1.00 28.78 273 CYS A C 1
ATOM 2202 O O . CYS A 1 273 ? 12.145 -49.137 -9.644 1.00 28.78 273 CYS A O 1
ATOM 2204 N N . SER A 1 274 ? 12.828 -51.183 -9.001 1.00 31.22 274 SER A N 1
ATOM 2205 C CA . SER A 1 274 ? 12.796 -51.788 -10.326 1.00 31.22 274 SER A CA 1
ATOM 2206 C C . SER A 1 274 ? 11.339 -51.974 -10.747 1.00 31.22 274 SER A C 1
ATOM 2208 O O . SER A 1 274 ? 10.513 -52.494 -9.998 1.00 31.22 274 SER A O 1
ATOM 2210 N N . LEU A 1 275 ? 11.035 -51.547 -11.967 1.00 34.72 275 LEU A N 1
ATOM 2211 C CA . LEU A 1 275 ? 9.705 -51.469 -12.569 1.00 34.72 275 LEU A CA 1
ATOM 2212 C C . LEU A 1 275 ? 9.150 -52.852 -12.982 1.00 34.72 275 LEU A C 1
ATOM 2214 O O . LEU A 1 275 ? 8.635 -53.005 -14.089 1.00 34.72 275 LEU A O 1
ATOM 2218 N N . LYS A 1 276 ? 9.276 -53.877 -12.124 1.00 30.44 276 LYS A N 1
ATOM 2219 C CA . LYS A 1 276 ? 8.835 -55.252 -12.428 1.00 30.44 276 LYS A CA 1
ATOM 2220 C C . LYS A 1 276 ? 7.720 -55.837 -11.563 1.00 30.44 276 LYS A C 1
ATOM 2222 O O . LYS A 1 276 ? 7.087 -56.768 -12.042 1.00 30.44 276 LYS A O 1
ATOM 2227 N N . ASP A 1 277 ? 7.343 -55.242 -10.434 1.00 31.69 277 ASP A N 1
ATOM 2228 C CA . ASP A 1 277 ? 6.232 -55.775 -9.626 1.00 31.69 277 ASP A CA 1
ATOM 2229 C C . ASP A 1 277 ? 4.965 -54.914 -9.723 1.00 31.69 277 ASP A C 1
ATOM 2231 O O . ASP A 1 277 ? 4.507 -54.273 -8.780 1.00 31.69 277 ASP A O 1
ATOM 2235 N N . ARG A 1 278 ? 4.346 -54.922 -10.911 1.00 34.31 278 ARG A N 1
ATOM 2236 C CA . ARG A 1 278 ? 2.933 -54.541 -11.072 1.00 34.31 278 ARG A CA 1
ATOM 2237 C C . ARG A 1 278 ? 2.050 -55.702 -10.612 1.00 34.31 278 ARG A C 1
ATOM 2239 O O . ARG A 1 278 ? 1.597 -56.471 -11.455 1.00 34.31 278 ARG A O 1
ATOM 2246 N N . ARG A 1 279 ? 1.807 -55.825 -9.305 1.00 35.75 279 ARG A N 1
ATOM 2247 C CA . ARG A 1 279 ? 0.623 -56.474 -8.694 1.00 35.75 279 ARG A CA 1
ATOM 2248 C C . ARG A 1 279 ? 0.794 -56.514 -7.173 1.00 35.75 279 ARG A C 1
ATOM 2250 O O . ARG A 1 279 ? 1.384 -57.453 -6.667 1.00 35.75 279 ARG A O 1
ATOM 2257 N N . ALA A 1 280 ? 0.277 -55.499 -6.481 1.00 34.78 280 ALA A N 1
ATOM 2258 C CA . ALA A 1 280 ? -0.281 -55.570 -5.119 1.00 34.78 280 ALA A CA 1
ATOM 2259 C C . ALA A 1 280 ? -0.331 -54.163 -4.506 1.00 34.78 280 ALA A C 1
ATOM 2261 O O . ALA A 1 280 ? 0.442 -53.849 -3.619 1.00 34.78 280 ALA A O 1
ATOM 2262 N N . CYS A 1 281 ? -1.231 -53.312 -4.996 1.00 29.03 281 CYS A N 1
ATOM 2263 C CA . CYS A 1 281 ? -1.754 -52.171 -4.235 1.00 29.03 281 CYS A CA 1
ATOM 2264 C C . CYS A 1 281 ? -3.163 -51.870 -4.761 1.00 29.03 281 CYS A C 1
ATOM 2266 O O . CYS A 1 281 ? -3.443 -50.819 -5.326 1.00 29.03 281 CYS A O 1
ATOM 2268 N N . ALA A 1 282 ? -4.034 -52.869 -4.648 1.00 31.14 282 ALA A N 1
ATOM 2269 C CA . ALA A 1 282 ? -5.475 -52.695 -4.690 1.00 31.14 282 ALA A CA 1
ATOM 2270 C C . ALA A 1 282 ? -6.033 -53.456 -3.483 1.00 31.14 282 ALA A C 1
ATOM 2272 O O . ALA A 1 282 ? -5.870 -54.672 -3.402 1.00 31.14 282 ALA A O 1
ATOM 2273 N N . GLY A 1 283 ? -6.655 -52.723 -2.557 1.00 30.66 283 GLY A N 1
ATOM 2274 C CA . GLY A 1 283 ? -7.475 -53.275 -1.477 1.00 30.66 283 GLY A CA 1
ATOM 2275 C C . GLY A 1 283 ? -6.842 -53.258 -0.085 1.00 30.66 283 GLY A C 1
ATOM 2276 O O . GLY A 1 283 ? -6.324 -54.275 0.365 1.00 30.66 283 GLY A O 1
ATOM 2277 N N . LYS A 1 284 ? -6.960 -52.140 0.632 1.00 29.97 284 LYS A N 1
ATOM 2278 C CA . LYS A 1 284 ? -7.974 -51.886 1.675 1.00 29.97 284 LYS A CA 1
ATOM 2279 C C . LYS A 1 284 ? -7.719 -50.527 2.315 1.00 29.97 284 LYS A C 1
ATOM 2281 O O . LYS A 1 284 ? -6.532 -50.194 2.507 1.00 29.97 284 LYS A O 1
#

Secondary structure (DSSP, 8-state):
----EEEEEEEESSGGG-EEEEEEEETT----EESS--TTTTTS-SS--EEEEEEEETTTTEEEEEEEETTTEEEEEEEEEETTEEEEEEEE-SS-B-S-EEEEEE-SS-EEEEESEEEEESSTTSS-EEEEE-SS--EEEEEEETTTTEEEEEETT-EEEEEETT-S-EEEEEEE--TTEEEEE-TT--EEEEEE-TT-TT-EEEEE--HHHHB-SS-SS-SSPEEEEESSSS-EEEEE---GGG--SS-SS-TT-PPPPPPPPPPTT-----TT--------

Organism: Clupea harengus (NCBI:txid7950)

pLDDT: mean 74.83, std 18.55, range [28.78, 95.94]

InterPro domains:
  IPR028748 Cation channel sperm-associated auxiliary subunit beta [PTHR14705] (2-265)
  IPR048788 Cation channel sperm-associated auxiliary subunit beta, 2nd domain [PF21548] (4-192)